Protein AF-A0A948S0K6-F1 (afdb_monomer)

Nearest PDB structures (foldseek):
  2vdd-assembly1_A  TM=7.482E-01  e=6.948E-04  Escherichia coli K-12
  5bun-assembly1_B  TM=6.482E-01  e=1.095E-03  Salmonella enterica subsp. enterica serovar Typhi
  7ng9-assembly1_A  TM=6.464E-01  e=9.329E-03  Klebsiella quasipneumoniae
  2wmz-assembly1_B  TM=6.453E-01  e=9.955E-03  Escherichia coli K-12
  5azs-assembly1_A  TM=4.639E-01  e=2.386E-03  Pseudomonas aeruginosa PAO1

Structure (mmCIF, N/CA/C/O backbone):
data_AF-A0A948S0K6-F1
#
_entry.id   AF-A0A948S0K6-F1
#
loop_
_atom_site.group_PDB
_atom_site.id
_atom_site.type_symbol
_atom_site.label_atom_id
_atom_site.label_alt_id
_atom_site.label_comp_id
_atom_site.label_asym_id
_atom_site.label_entity_id
_atom_site.label_seq_id
_atom_site.pdbx_PDB_ins_code
_atom_site.Cartn_x
_atom_site.Cartn_y
_atom_site.Cartn_z
_atom_site.occupancy
_atom_site.B_iso_or_equiv
_atom_site.auth_seq_id
_atom_site.auth_comp_id
_atom_site.auth_asym_id
_atom_site.auth_atom_id
_atom_site.pdbx_PDB_model_num
ATOM 1 N N . MET A 1 1 ? -61.803 -24.686 -55.012 1.00 40.28 1 MET A N 1
ATOM 2 C CA . MET A 1 1 ? -60.959 -25.637 -54.252 1.00 40.28 1 MET A CA 1
ATOM 3 C C . MET A 1 1 ? -60.446 -24.930 -52.999 1.00 40.28 1 MET A C 1
ATOM 5 O O . MET A 1 1 ? -59.909 -23.838 -53.104 1.00 40.28 1 MET A O 1
ATOM 9 N N . ASN A 1 2 ? -60.749 -25.493 -51.832 1.00 40.22 2 ASN A N 1
ATOM 10 C CA . ASN A 1 2 ? -60.911 -24.829 -50.535 1.00 40.22 2 ASN A CA 1
ATOM 11 C C . ASN A 1 2 ? -59.583 -24.761 -49.740 1.00 40.22 2 ASN A C 1
ATOM 13 O O . ASN A 1 2 ? -58.935 -25.794 -49.569 1.00 40.22 2 ASN A O 1
ATOM 17 N N . ARG A 1 3 ? -59.164 -23.579 -49.250 1.00 42.53 3 ARG A N 1
ATOM 18 C CA . ARG A 1 3 ? -57.993 -23.427 -48.358 1.00 42.53 3 ARG A CA 1
ATOM 19 C C . ARG A 1 3 ? -58.426 -23.427 -46.888 1.00 42.53 3 ARG A C 1
ATOM 21 O O . ARG A 1 3 ? -59.325 -22.702 -46.479 1.00 42.53 3 ARG A O 1
ATOM 28 N N . LYS A 1 4 ? -57.721 -24.268 -46.134 1.00 49.41 4 LYS A N 1
ATOM 29 C CA . LYS A 1 4 ? -57.813 -24.585 -44.705 1.00 49.41 4 LYS A CA 1
ATOM 30 C C . LYS A 1 4 ? -57.978 -23.354 -43.797 1.00 49.41 4 LYS A C 1
ATOM 32 O O . LYS A 1 4 ? -57.157 -22.443 -43.842 1.00 49.41 4 LYS A O 1
ATOM 37 N N . LYS A 1 5 ? -58.957 -23.410 -42.888 1.00 52.78 5 LYS A N 1
ATOM 38 C CA . LYS A 1 5 ? -58.961 -22.674 -41.614 1.00 52.78 5 LYS A CA 1
ATOM 39 C C . LYS A 1 5 ? -58.682 -23.685 -40.499 1.00 52.78 5 LYS A C 1
ATOM 41 O O . LYS A 1 5 ? -59.529 -24.524 -40.214 1.00 52.78 5 LYS A O 1
ATOM 46 N N . GLN A 1 6 ? -57.481 -23.648 -39.926 1.00 51.69 6 GLN A N 1
ATOM 47 C CA . GLN A 1 6 ? -57.180 -24.290 -38.646 1.00 51.69 6 GLN A CA 1
ATOM 48 C C . GLN A 1 6 ? -57.345 -23.228 -37.564 1.00 51.69 6 GLN A C 1
ATOM 50 O O . GLN A 1 6 ? -56.618 -22.238 -37.545 1.00 51.69 6 GLN A O 1
ATOM 55 N N . THR A 1 7 ? -58.343 -23.425 -36.711 1.00 53.09 7 THR A N 1
ATOM 56 C CA . THR A 1 7 ? -58.655 -22.561 -35.575 1.00 53.09 7 THR A CA 1
ATOM 57 C C . THR A 1 7 ? -58.113 -23.202 -34.301 1.00 53.09 7 THR A C 1
ATOM 59 O O . THR A 1 7 ? -58.261 -24.402 -34.080 1.00 53.09 7 THR A O 1
ATOM 62 N N . TYR A 1 8 ? -57.477 -22.363 -33.494 1.00 52.44 8 TYR A N 1
ATOM 63 C CA . TYR A 1 8 ? -56.948 -22.572 -32.153 1.00 52.44 8 TYR A CA 1
ATOM 64 C C . TYR A 1 8 ? -57.889 -23.372 -31.233 1.00 52.44 8 TYR A C 1
ATOM 66 O O . TYR A 1 8 ? -59.020 -22.957 -30.995 1.00 52.44 8 TYR A O 1
ATOM 74 N N . GLN A 1 9 ? -57.401 -24.480 -30.667 1.00 47.62 9 GLN A N 1
ATOM 75 C CA . GLN A 1 9 ? -58.001 -25.123 -29.493 1.00 47.62 9 GLN A CA 1
ATOM 76 C C . GLN A 1 9 ? -57.218 -24.674 -28.256 1.00 47.62 9 GLN A C 1
ATOM 78 O O . GLN A 1 9 ? -56.018 -24.922 -28.133 1.00 47.62 9 GLN A O 1
ATOM 83 N N . LEU A 1 10 ? -57.908 -23.942 -27.386 1.00 50.34 10 LEU A N 1
ATOM 84 C CA . LEU A 1 10 ? -57.411 -23.357 -26.148 1.00 50.34 10 LEU A CA 1
ATOM 85 C C . LEU A 1 10 ? -57.411 -24.439 -25.053 1.00 50.34 10 LEU A C 1
ATOM 87 O O . LEU A 1 10 ? -58.442 -25.050 -24.783 1.00 50.34 10 LEU A O 1
ATOM 91 N N . ASN A 1 11 ? -56.252 -24.676 -24.435 1.00 51.22 11 ASN A N 1
ATOM 92 C CA . ASN A 1 11 ? -56.068 -25.604 -23.316 1.00 51.22 11 ASN A CA 1
ATOM 93 C C . ASN A 1 11 ? -57.048 -25.302 -22.166 1.00 51.22 11 ASN A C 1
ATOM 95 O O . ASN A 1 11 ? -56.981 -24.239 -21.548 1.00 51.22 11 ASN A O 1
ATOM 99 N N . ALA A 1 12 ? -57.921 -26.258 -21.842 1.00 51.75 12 ALA A N 1
ATOM 100 C CA . ALA A 1 12 ? -58.786 -26.192 -20.671 1.00 51.75 12 ALA A CA 1
ATOM 101 C C . ALA A 1 12 ? -57.963 -26.442 -19.394 1.00 51.75 12 ALA A C 1
ATOM 103 O O . ALA A 1 12 ? -57.477 -27.547 -19.147 1.00 51.75 12 ALA A O 1
ATOM 104 N N . VAL A 1 13 ? -57.802 -25.399 -18.578 1.00 59.34 13 VAL A N 1
ATOM 105 C CA . VAL A 1 13 ? -57.132 -25.457 -17.273 1.00 59.34 13 VAL A CA 1
ATOM 106 C C . VAL A 1 13 ? -58.019 -26.225 -16.289 1.00 59.34 13 VAL A C 1
ATOM 108 O O . VAL A 1 13 ? -59.111 -25.786 -15.930 1.00 59.34 13 VAL A O 1
ATOM 111 N N . ARG A 1 14 ? -57.549 -27.399 -15.857 1.00 61.91 14 ARG A N 1
ATOM 112 C CA . ARG A 1 14 ? -58.215 -28.268 -14.878 1.00 61.91 14 ARG A CA 1
ATOM 113 C C . ARG A 1 14 ? -58.233 -27.577 -13.508 1.00 61.91 14 ARG A C 1
ATOM 115 O O . ARG A 1 14 ? -57.184 -27.407 -12.895 1.00 61.91 14 ARG A O 1
ATOM 122 N N . GLN A 1 15 ? -59.412 -27.173 -13.033 1.00 65.12 15 GLN A N 1
ATOM 123 C CA . GLN A 1 15 ? -59.561 -26.558 -11.709 1.00 65.12 15 GLN A CA 1
ATOM 124 C C . GLN A 1 15 ? -59.316 -27.595 -10.590 1.00 65.12 15 GLN A C 1
ATOM 126 O O . GLN A 1 15 ? -59.826 -28.717 -10.680 1.00 65.12 15 GLN A O 1
ATOM 131 N N . PRO A 1 16 ? -58.533 -27.260 -9.546 1.00 61.12 16 PRO A N 1
ATOM 132 C CA . PRO A 1 16 ? -58.199 -28.188 -8.467 1.00 61.12 16 PRO A CA 1
ATOM 133 C C . PRO A 1 16 ? -59.402 -28.473 -7.549 1.00 61.12 16 PRO A C 1
ATOM 135 O O . PRO A 1 16 ? -60.218 -27.597 -7.267 1.00 61.12 16 PRO A O 1
ATOM 138 N N . SER A 1 17 ? -59.509 -29.715 -7.062 1.00 72.38 17 SER A N 1
ATOM 139 C CA . SER A 1 17 ? -60.574 -30.154 -6.147 1.00 72.38 17 SER A CA 1
ATOM 140 C C . SER A 1 17 ? -60.448 -29.498 -4.760 1.00 72.38 17 SER A C 1
ATOM 142 O O . SER A 1 17 ? -59.345 -29.197 -4.306 1.00 72.38 17 SER A O 1
ATOM 144 N N . LYS A 1 18 ? -61.567 -29.305 -4.041 1.00 70.75 18 LYS A N 1
ATOM 145 C CA . LYS A 1 18 ? -61.592 -28.642 -2.713 1.00 70.75 18 LYS A CA 1
ATOM 146 C C . LYS A 1 18 ? -60.630 -29.272 -1.687 1.00 70.75 18 LYS A C 1
ATOM 148 O O . LYS A 1 18 ? -60.077 -28.561 -0.855 1.00 70.75 18 LYS A O 1
ATOM 153 N N . GLN A 1 19 ? -60.388 -30.580 -1.793 1.00 74.50 19 GLN A N 1
ATOM 154 C CA . GLN A 1 19 ? -59.444 -31.333 -0.955 1.00 74.50 19 GLN A CA 1
ATOM 155 C C . GLN A 1 19 ? -57.983 -30.892 -1.178 1.00 74.50 19 GLN A C 1
ATOM 157 O O . GLN A 1 19 ? -57.213 -30.782 -0.227 1.00 74.50 19 GLN A O 1
ATOM 162 N N . ALA A 1 20 ? -57.610 -30.567 -2.422 1.00 75.69 20 ALA A N 1
ATOM 163 C CA . ALA A 1 20 ? -56.268 -30.091 -2.761 1.00 75.69 20 ALA A CA 1
ATOM 164 C C . ALA A 1 20 ? -55.998 -28.677 -2.220 1.00 75.69 20 ALA A C 1
ATOM 166 O O . ALA A 1 20 ? -54.878 -28.369 -1.825 1.00 75.69 20 ALA A O 1
ATOM 167 N N . ILE A 1 21 ? -57.032 -27.833 -2.145 1.00 78.06 21 ILE A N 1
ATOM 168 C CA . ILE A 1 21 ? -56.928 -26.470 -1.607 1.00 78.06 21 ILE A CA 1
ATOM 169 C C . ILE A 1 21 ? -56.693 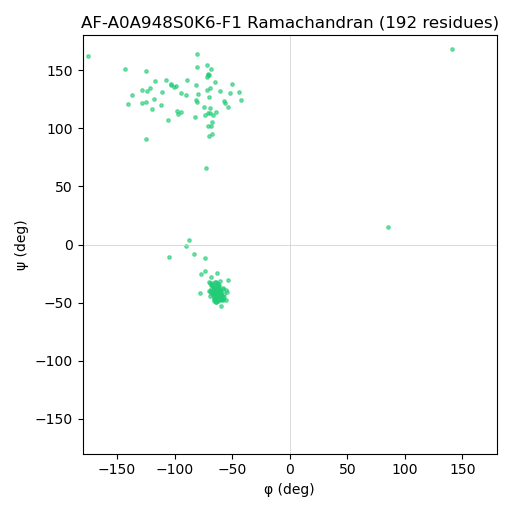-26.509 -0.089 1.00 78.06 21 ILE A C 1
ATOM 171 O O . ILE A 1 21 ? -55.802 -25.826 0.410 1.00 78.06 21 ILE A O 1
ATOM 175 N N . ILE A 1 22 ? -57.431 -27.352 0.643 1.00 80.75 22 ILE A N 1
ATOM 176 C CA . ILE A 1 22 ? -57.260 -27.527 2.098 1.00 80.75 22 ILE A CA 1
ATOM 177 C C . ILE A 1 22 ? -55.870 -28.096 2.419 1.00 80.75 22 ILE A C 1
ATOM 179 O O . ILE A 1 22 ? -55.191 -27.586 3.309 1.00 80.75 22 ILE A O 1
ATOM 183 N N . GLY A 1 23 ? -55.413 -29.097 1.657 1.00 81.88 23 GLY A N 1
ATOM 184 C CA . GLY A 1 23 ? -54.063 -29.648 1.799 1.00 81.88 23 GLY A CA 1
ATOM 185 C C . GLY A 1 23 ? -52.965 -28.615 1.534 1.00 81.88 23 GLY A C 1
ATOM 186 O O . GLY A 1 23 ? -51.965 -28.588 2.248 1.00 81.88 23 GLY A O 1
ATOM 187 N N . MET A 1 24 ? -53.174 -27.712 0.570 1.00 81.25 24 MET A N 1
ATOM 188 C CA . MET A 1 24 ? -52.239 -26.623 0.281 1.00 81.25 24 MET A CA 1
ATOM 189 C C . MET A 1 24 ? -52.151 -25.627 1.441 1.00 81.25 24 MET A C 1
ATOM 191 O O . MET A 1 24 ? -51.047 -25.259 1.826 1.00 81.25 24 MET A O 1
ATOM 195 N N . TYR A 1 25 ? -53.278 -25.248 2.055 1.00 86.19 25 TYR A N 1
ATOM 196 C CA . TYR A 1 25 ? -53.266 -24.392 3.248 1.00 86.19 25 TYR A CA 1
ATOM 197 C C . TYR A 1 25 ? -52.613 -25.073 4.453 1.00 86.19 25 TYR A C 1
ATOM 199 O O . TYR A 1 25 ? -51.862 -24.426 5.179 1.00 86.19 25 TYR A O 1
ATOM 207 N N . PHE A 1 26 ? -52.848 -26.372 4.647 1.00 87.62 26 PHE A N 1
ATOM 208 C CA . PHE A 1 26 ? -52.225 -27.133 5.729 1.00 87.62 26 PHE A CA 1
ATOM 209 C C . PHE A 1 26 ? -50.703 -27.249 5.549 1.00 87.62 26 PHE A C 1
ATOM 211 O O . PHE A 1 26 ? -49.951 -27.050 6.501 1.00 87.62 26 PHE A O 1
ATOM 218 N N . ALA A 1 27 ? -50.239 -27.485 4.318 1.00 84.25 27 ALA A N 1
ATOM 219 C CA . ALA A 1 27 ? -48.817 -27.493 3.984 1.00 84.25 27 ALA A CA 1
ATOM 220 C C . ALA A 1 27 ? -48.170 -26.109 4.167 1.00 84.25 27 ALA A C 1
ATOM 222 O O . ALA A 1 27 ? -47.066 -26.010 4.700 1.00 84.25 27 ALA A O 1
ATOM 223 N N . LEU A 1 28 ? -48.870 -25.037 3.785 1.00 86.56 28 LEU A N 1
ATOM 224 C CA . LEU A 1 28 ? -48.395 -23.661 3.947 1.00 86.56 28 LEU A CA 1
ATOM 225 C C . LEU A 1 28 ? -48.302 -23.283 5.436 1.00 86.56 28 LEU A C 1
ATOM 227 O O . LEU A 1 28 ? -47.315 -22.689 5.861 1.00 86.56 28 LEU A O 1
ATOM 231 N N . LEU A 1 29 ? -49.267 -23.716 6.252 1.00 87.00 29 LEU A N 1
ATOM 232 C CA . LEU A 1 29 ? -49.254 -23.525 7.703 1.00 87.00 29 LEU A CA 1
ATOM 233 C C . LEU A 1 29 ? -48.124 -24.316 8.380 1.00 87.00 29 LEU A C 1
ATOM 235 O O . LEU A 1 29 ? -47.429 -23.767 9.234 1.00 87.00 29 LEU A O 1
ATOM 239 N N . LEU A 1 30 ? -47.878 -25.561 7.960 1.00 86.06 30 LEU A N 1
ATOM 240 C CA . LEU A 1 30 ? -46.739 -26.360 8.430 1.00 86.06 30 LEU A CA 1
ATOM 241 C C . LEU A 1 30 ? -45.391 -25.734 8.058 1.00 86.06 30 LEU A C 1
ATOM 243 O O . LEU A 1 30 ? -44.464 -25.761 8.864 1.00 86.06 30 LEU A O 1
ATOM 247 N N . MET A 1 31 ? -45.282 -25.138 6.871 1.00 84.31 31 MET A N 1
ATOM 248 C CA . MET A 1 31 ? -44.059 -24.475 6.420 1.00 84.31 31 MET A CA 1
ATOM 249 C C . MET A 1 31 ? -43.775 -23.195 7.219 1.00 84.31 31 MET A C 1
ATOM 251 O O . MET A 1 31 ? -42.634 -22.958 7.612 1.00 84.31 31 MET A O 1
ATOM 255 N N . VAL A 1 32 ? -44.811 -22.407 7.529 1.00 85.50 32 VAL A N 1
ATOM 256 C CA . VAL A 1 32 ? -44.694 -21.220 8.396 1.00 85.50 32 VAL A CA 1
ATOM 257 C C . VAL A 1 32 ? -44.331 -21.619 9.830 1.00 85.50 32 VAL A C 1
ATOM 259 O O . VAL A 1 32 ? -43.468 -20.992 10.444 1.00 85.50 32 VAL A O 1
ATOM 262 N N . LEU A 1 33 ? -44.925 -22.697 10.350 1.00 84.81 33 LEU A N 1
ATOM 263 C CA . LEU A 1 33 ? -44.612 -23.218 11.681 1.00 84.81 33 LEU A CA 1
ATOM 264 C C . LEU A 1 33 ? -43.167 -23.741 11.764 1.00 84.81 33 LEU A C 1
ATOM 266 O O . LEU A 1 33 ? -42.458 -23.442 12.722 1.00 84.81 33 LEU A O 1
ATOM 270 N N . ALA A 1 34 ? -42.705 -24.465 10.740 1.00 81.81 34 ALA A N 1
ATOM 271 C CA . ALA A 1 34 ? -41.330 -24.956 10.655 1.00 81.81 34 ALA A CA 1
ATOM 272 C C . ALA A 1 34 ? -40.310 -23.810 10.559 1.00 81.81 34 ALA A C 1
ATOM 274 O O . ALA A 1 34 ? -39.243 -23.886 11.165 1.00 81.81 34 ALA A O 1
ATOM 275 N N . PHE A 1 35 ? -40.654 -22.722 9.862 1.00 79.50 35 PHE A N 1
ATOM 276 C CA . PHE A 1 35 ? -39.820 -21.522 9.798 1.00 79.50 35 PHE A CA 1
ATOM 277 C C . PHE A 1 35 ? -39.739 -20.794 11.153 1.00 79.50 35 PHE A C 1
ATOM 279 O O . PHE A 1 35 ? -38.680 -20.296 11.520 1.00 79.50 35 PHE A O 1
ATOM 286 N N . SER A 1 36 ? -40.824 -20.792 11.936 1.00 76.44 36 SER A N 1
ATOM 287 C CA . SER A 1 36 ? -40.863 -20.198 13.283 1.00 76.44 36 SER A CA 1
ATOM 288 C C . SER A 1 36 ? -40.116 -21.009 14.349 1.00 76.44 36 SER A C 1
ATOM 290 O O . SER A 1 36 ? -39.754 -20.452 15.383 1.00 76.44 36 SER A O 1
ATOM 292 N N . LEU A 1 37 ? -39.923 -22.313 14.138 1.00 78.12 37 LEU A N 1
ATOM 293 C CA . LEU A 1 37 ? -39.210 -23.206 15.061 1.00 78.12 37 LEU A CA 1
ATOM 294 C C . LEU A 1 37 ? -37.706 -23.285 14.770 1.00 78.12 37 LEU A C 1
ATOM 296 O O . LEU A 1 37 ? -36.977 -23.989 15.468 1.00 78.12 37 LEU A O 1
ATOM 300 N N . MET A 1 38 ? -37.232 -22.581 13.741 1.00 80.44 38 MET A N 1
ATOM 301 C CA . MET A 1 38 ? -35.827 -22.572 13.372 1.00 80.44 38 MET A CA 1
ATOM 302 C C . MET A 1 38 ? -35.027 -21.831 14.458 1.00 80.44 38 MET A C 1
ATOM 304 O O . MET A 1 38 ? -35.267 -20.644 14.688 1.00 80.44 38 MET A O 1
ATOM 308 N N . PRO A 1 39 ? -34.088 -22.494 15.160 1.00 74.94 39 PRO A N 1
ATOM 309 C CA . PRO A 1 39 ? -33.330 -21.851 16.221 1.00 74.94 39 PRO A CA 1
ATOM 310 C C . PRO A 1 39 ? -32.477 -20.733 15.623 1.00 74.94 39 PRO A C 1
ATOM 312 O O . P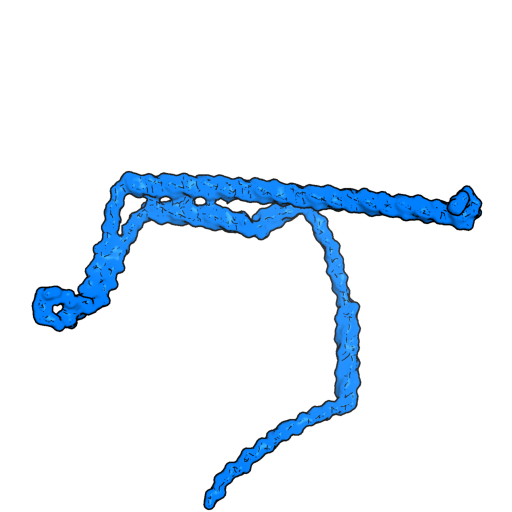RO A 1 39 ? -31.539 -20.973 14.859 1.00 74.94 39 PRO A O 1
ATOM 315 N N . HIS A 1 40 ? -32.792 -19.491 15.980 1.00 71.94 40 HIS A N 1
ATOM 316 C CA . HIS A 1 40 ? -31.913 -18.366 15.715 1.00 71.94 40 HIS A CA 1
ATOM 317 C C . HIS A 1 40 ? -30.680 -18.522 16.603 1.00 71.94 40 HIS A C 1
ATOM 319 O O . HIS A 1 40 ? -30.723 -18.257 17.804 1.00 71.94 40 HIS A O 1
ATOM 325 N N . ILE A 1 41 ? -29.572 -18.987 16.022 1.00 69.69 41 ILE A N 1
ATOM 326 C CA . ILE A 1 41 ? -28.283 -18.991 16.712 1.00 69.69 41 ILE A CA 1
ATOM 327 C C . ILE A 1 41 ? -27.872 -17.528 16.888 1.00 69.69 41 ILE A C 1
ATOM 329 O O . ILE A 1 41 ? -27.296 -16.911 15.990 1.00 69.69 41 ILE A O 1
ATOM 333 N N . VAL A 1 42 ? -28.181 -16.966 18.055 1.00 63.47 42 VAL A N 1
ATOM 334 C CA . VAL A 1 42 ? -27.633 -15.687 18.500 1.00 63.47 42 VAL A CA 1
ATOM 335 C C . VAL A 1 42 ? -26.160 -15.935 18.798 1.00 63.47 42 VAL A C 1
ATOM 337 O O . VAL A 1 42 ? -25.785 -16.409 19.868 1.00 63.47 42 VAL A O 1
ATOM 340 N N . ARG A 1 43 ? -25.306 -15.683 17.807 1.00 56.50 43 ARG A N 1
ATOM 341 C CA . ARG A 1 43 ? -23.862 -15.682 18.020 1.00 56.50 43 ARG A CA 1
ATOM 342 C C . ARG A 1 43 ? -23.527 -14.476 18.886 1.00 56.50 43 ARG A C 1
ATOM 344 O O . ARG A 1 43 ? -23.687 -13.342 18.442 1.00 56.50 43 ARG A O 1
ATOM 351 N N . ALA A 1 44 ? -23.075 -14.728 20.114 1.00 58.28 44 ALA A N 1
ATOM 352 C CA . ALA A 1 44 ? -22.434 -13.703 20.924 1.00 58.28 44 ALA A CA 1
ATOM 353 C C . ALA A 1 44 ? -21.320 -13.060 20.088 1.00 58.28 44 ALA A C 1
ATOM 355 O O . ALA A 1 44 ? -20.531 -13.774 19.460 1.00 58.28 44 ALA A O 1
ATOM 356 N N . ALA A 1 45 ? -21.298 -11.727 20.028 1.00 61.66 45 ALA A N 1
ATOM 357 C CA . ALA A 1 45 ? -20.262 -11.015 19.297 1.00 61.66 45 ALA A CA 1
ATOM 358 C C . ALA A 1 45 ? -18.898 -11.442 19.869 1.00 61.66 45 ALA A C 1
ATOM 360 O O . ALA A 1 45 ? -18.708 -11.338 21.084 1.00 61.66 45 ALA A O 1
ATOM 361 N N . PRO A 1 46 ? -17.974 -11.966 19.045 1.00 64.31 46 PRO A N 1
ATOM 362 C CA . PRO A 1 46 ? -16.654 -12.332 19.529 1.00 64.31 46 PRO A CA 1
ATOM 363 C C . PRO A 1 46 ? -16.004 -11.103 20.170 1.00 64.31 46 PRO A C 1
ATOM 365 O O . PRO A 1 46 ? -15.877 -10.052 19.541 1.00 64.31 46 PRO A O 1
ATOM 368 N N . GLN A 1 47 ? -15.632 -11.221 21.445 1.00 73.94 47 GLN A N 1
ATOM 369 C CA . GLN A 1 47 ? -14.809 -10.216 22.103 1.00 73.94 47 GLN A CA 1
ATOM 370 C C . GLN A 1 47 ? -13.407 -10.322 21.514 1.00 73.94 47 GLN A C 1
ATOM 372 O O . GLN A 1 47 ? -12.654 -11.239 21.837 1.00 73.94 47 GLN A O 1
ATOM 377 N N . TYR A 1 48 ? -13.081 -9.407 20.607 1.00 83.38 48 TYR A N 1
ATOM 378 C CA . TYR A 1 48 ? -11.752 -9.343 20.027 1.00 83.38 48 TYR A CA 1
ATOM 379 C C . TYR A 1 48 ? -10.796 -8.641 20.986 1.00 83.38 48 TYR A C 1
ATOM 381 O O . TYR A 1 48 ? -11.066 -7.532 21.449 1.00 83.38 48 TYR A O 1
ATOM 389 N N . ASN A 1 49 ? -9.653 -9.267 21.255 1.00 90.06 49 ASN A N 1
ATOM 390 C CA . ASN A 1 49 ? -8.535 -8.580 21.892 1.00 90.06 49 ASN A CA 1
ATOM 391 C C . ASN A 1 49 ? -7.743 -7.764 20.852 1.00 90.06 49 ASN A C 1
ATOM 393 O O . ASN A 1 49 ? -7.872 -7.978 19.645 1.00 90.06 49 ASN A O 1
ATOM 397 N N . LEU A 1 50 ? -6.905 -6.830 21.313 1.00 91.56 50 LEU A N 1
ATOM 398 C CA . LEU A 1 50 ? -6.133 -5.960 20.421 1.00 91.56 50 LEU A CA 1
ATOM 399 C C . LEU A 1 50 ? -5.294 -6.755 19.406 1.00 91.56 50 LEU A C 1
ATOM 401 O O . LEU A 1 50 ? -5.236 -6.374 18.240 1.00 91.56 50 LEU A O 1
ATOM 405 N N . GLN A 1 51 ? -4.672 -7.857 19.832 1.00 92.62 51 GLN A N 1
ATOM 406 C CA . GLN A 1 51 ? -3.825 -8.670 18.962 1.00 92.62 51 GLN A CA 1
ATOM 407 C C . GLN A 1 51 ? -4.634 -9.321 17.834 1.00 92.62 51 GLN A C 1
ATOM 409 O O . GLN A 1 51 ? -4.242 -9.238 16.679 1.00 92.62 51 GLN A O 1
ATOM 414 N N . GLN A 1 52 ? -5.812 -9.867 18.135 1.00 93.31 52 GLN A N 1
ATOM 415 C CA . GLN A 1 52 ? -6.697 -10.468 17.135 1.00 93.31 52 GLN A CA 1
ATOM 416 C C . GLN A 1 52 ? -7.174 -9.448 16.097 1.00 93.31 52 GLN A C 1
ATOM 418 O O . GLN A 1 52 ? -7.248 -9.769 14.913 1.00 93.31 52 GLN A O 1
ATOM 423 N N . VAL A 1 53 ? -7.484 -8.214 16.517 1.00 94.06 53 VAL A N 1
ATOM 424 C CA . VAL A 1 53 ? -7.859 -7.145 15.575 1.00 94.06 53 VAL A CA 1
ATOM 425 C C . VAL A 1 53 ? -6.662 -6.733 14.719 1.00 94.06 53 VAL A C 1
ATOM 427 O O . VAL A 1 53 ? -6.825 -6.486 13.526 1.00 94.06 53 VAL A O 1
ATOM 430 N N . MET A 1 54 ? -5.462 -6.682 15.302 1.00 95.06 54 MET A N 1
ATOM 431 C CA . MET A 1 54 ? -4.228 -6.406 14.567 1.00 95.06 54 MET A CA 1
ATOM 432 C C . MET A 1 54 ? -3.942 -7.476 13.511 1.00 95.06 54 MET A C 1
ATOM 434 O O . MET A 1 54 ? -3.697 -7.129 12.357 1.00 95.06 54 MET A O 1
ATOM 438 N N . ASP A 1 55 ? -4.022 -8.754 13.879 1.00 94.25 55 ASP A N 1
ATOM 439 C CA . ASP A 1 55 ? -3.778 -9.876 12.970 1.00 94.25 55 ASP A CA 1
ATOM 440 C C . ASP A 1 55 ? -4.801 -9.874 11.826 1.00 94.25 55 ASP A C 1
ATOM 442 O O . ASP A 1 55 ? -4.432 -9.937 10.652 1.00 94.25 55 ASP A O 1
ATOM 446 N N . LEU A 1 56 ? -6.083 -9.676 12.153 1.00 94.19 56 LEU A N 1
ATOM 447 C CA . LEU A 1 56 ? -7.148 -9.553 11.160 1.00 94.19 56 LEU A CA 1
ATOM 448 C C . LEU A 1 56 ? -6.919 -8.360 10.222 1.00 94.19 56 LEU A C 1
ATOM 450 O O . LEU A 1 56 ? -7.152 -8.465 9.017 1.00 94.19 56 LEU A O 1
ATOM 454 N N . ALA A 1 57 ? -6.457 -7.226 10.753 1.00 94.56 57 ALA A N 1
ATOM 455 C CA . ALA A 1 57 ? -6.150 -6.052 9.950 1.00 94.56 57 ALA A CA 1
ATOM 456 C C . ALA A 1 57 ? -4.957 -6.296 9.016 1.00 94.56 57 ALA A C 1
ATOM 458 O O . ALA A 1 57 ? -5.018 -5.893 7.858 1.00 94.56 57 ALA A O 1
ATOM 459 N N . PHE A 1 58 ? -3.898 -6.975 9.463 1.00 94.44 58 PHE A N 1
ATOM 460 C CA . PHE A 1 58 ? -2.778 -7.324 8.585 1.00 94.44 58 PHE A CA 1
ATOM 461 C C . PHE A 1 58 ? -3.161 -8.346 7.510 1.00 94.44 58 PHE A C 1
ATOM 463 O O . PHE A 1 58 ? -2.642 -8.275 6.399 1.00 94.44 58 PHE A O 1
ATOM 470 N N . GLU A 1 59 ? -4.081 -9.263 7.806 1.00 93.81 59 GLU A N 1
ATOM 471 C CA . GLU A 1 59 ? -4.516 -10.282 6.849 1.00 93.81 59 GLU A CA 1
ATOM 472 C C . GLU A 1 59 ? -5.499 -9.732 5.804 1.00 93.81 59 GLU A C 1
ATOM 474 O O . GLU A 1 59 ? -5.427 -10.081 4.627 1.00 93.81 59 GLU A O 1
ATOM 479 N N . LYS A 1 60 ? -6.452 -8.892 6.226 1.00 93.88 60 LYS A N 1
ATOM 480 C CA . LYS A 1 60 ? -7.594 -8.497 5.386 1.00 93.88 60 LYS A CA 1
ATOM 481 C C . LYS A 1 60 ? -7.503 -7.091 4.811 1.00 93.88 60 LYS A C 1
ATOM 483 O O . LYS A 1 60 ? -8.331 -6.752 3.966 1.00 93.88 60 LYS A O 1
ATOM 488 N N . ASN A 1 61 ? -6.566 -6.249 5.250 1.00 94.56 61 ASN A N 1
ATOM 489 C CA . ASN A 1 61 ? -6.536 -4.867 4.779 1.00 94.56 61 ASN A CA 1
ATOM 490 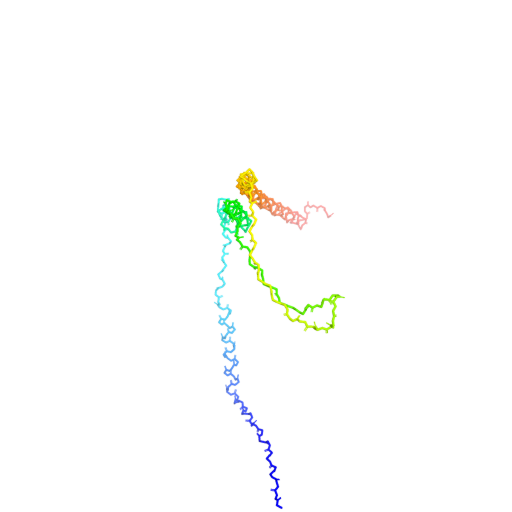C C . ASN A 1 61 ? -6.010 -4.765 3.329 1.00 94.56 61 ASN A C 1
ATOM 492 O O . ASN A 1 61 ? -4.835 -5.060 3.088 1.00 94.56 61 ASN A O 1
ATOM 496 N N . PRO A 1 62 ? -6.818 -4.263 2.372 1.00 95.00 62 PRO A N 1
ATOM 497 C CA . PRO A 1 62 ? -6.410 -4.129 0.973 1.00 95.00 62 PRO A CA 1
ATOM 498 C C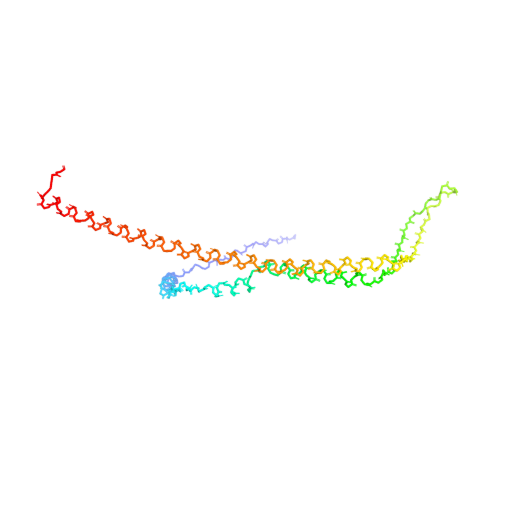 . PRO A 1 62 ? -5.241 -3.159 0.759 1.00 95.00 62 PRO A C 1
ATOM 500 O O . PRO A 1 62 ? -4.501 -3.313 -0.209 1.00 95.00 62 PRO A O 1
ATOM 503 N N . VAL A 1 63 ? -5.029 -2.190 1.660 1.00 93.69 63 VAL A N 1
ATOM 504 C CA . VAL A 1 63 ? -3.922 -1.223 1.566 1.00 93.69 63 VAL A CA 1
ATOM 505 C C . VAL A 1 63 ? -2.571 -1.936 1.525 1.00 93.69 63 VAL A C 1
ATOM 507 O O . VAL A 1 63 ? -1.702 -1.537 0.757 1.00 93.69 63 VAL A O 1
ATOM 510 N N . LEU A 1 64 ? -2.406 -3.026 2.284 1.00 94.56 64 LEU A N 1
ATOM 511 C CA . LEU A 1 64 ? -1.161 -3.799 2.284 1.00 94.56 64 LEU A CA 1
ATOM 512 C C . LEU A 1 64 ? -0.930 -4.532 0.960 1.00 94.56 64 LEU A C 1
ATOM 514 O O . LEU A 1 64 ? 0.206 -4.633 0.506 1.00 94.56 64 LEU A O 1
ATOM 518 N N . GLY A 1 65 ? -2.003 -5.007 0.323 1.00 94.19 65 GLY A N 1
ATOM 519 C CA . GLY A 1 65 ? -1.929 -5.595 -1.014 1.00 94.19 65 GLY A CA 1
ATOM 520 C C . GLY A 1 65 ? -1.530 -4.566 -2.072 1.00 94.19 65 GLY A C 1
ATOM 521 O O . GLY A 1 65 ? -0.714 -4.869 -2.936 1.00 94.19 65 GLY A O 1
ATOM 522 N N . ILE A 1 66 ? -2.046 -3.336 -1.969 1.00 96.44 66 ILE A N 1
ATOM 523 C CA . ILE A 1 66 ? -1.720 -2.242 -2.895 1.00 96.44 66 ILE A CA 1
ATOM 524 C C . ILE A 1 66 ? -0.240 -1.863 -2.799 1.00 96.44 66 ILE A C 1
ATOM 526 O O . ILE A 1 66 ? 0.432 -1.799 -3.825 1.00 96.44 66 ILE A O 1
ATOM 530 N N . VAL A 1 67 ? 0.285 -1.637 -1.591 1.00 96.31 67 VAL A N 1
ATOM 531 C CA . VAL A 1 67 ? 1.698 -1.241 -1.428 1.00 96.31 67 VAL A CA 1
ATOM 532 C C . VAL A 1 67 ? 2.654 -2.363 -1.824 1.00 96.31 67 VAL A C 1
ATOM 534 O O . VAL A 1 67 ? 3.670 -2.102 -2.459 1.00 96.31 67 VAL A O 1
ATOM 537 N N . LYS A 1 68 ? 2.284 -3.624 -1.572 1.00 95.31 68 LYS A N 1
ATOM 538 C CA . LYS A 1 68 ? 3.055 -4.773 -2.051 1.00 95.31 68 LYS A CA 1
ATOM 539 C C . LYS A 1 68 ? 3.068 -4.856 -3.581 1.00 95.31 68 LYS A C 1
ATOM 541 O O . LYS A 1 68 ? 4.120 -5.068 -4.169 1.00 95.31 68 LYS A O 1
ATOM 546 N N . ALA A 1 69 ? 1.930 -4.632 -4.236 1.00 97.06 69 ALA A N 1
ATOM 547 C CA . ALA A 1 69 ? 1.871 -4.591 -5.696 1.00 97.06 69 ALA A CA 1
ATOM 548 C C . ALA A 1 69 ? 2.708 -3.436 -6.282 1.00 97.06 69 ALA A C 1
ATOM 550 O O . ALA A 1 69 ? 3.289 -3.578 -7.355 1.00 97.06 69 ALA A O 1
ATOM 551 N N . GLN A 1 70 ? 2.803 -2.301 -5.581 1.00 96.69 70 GLN A N 1
ATOM 552 C CA . GLN A 1 70 ? 3.684 -1.193 -5.971 1.00 96.69 70 GLN A CA 1
ATOM 553 C C . GLN A 1 70 ? 5.168 -1.560 -5.846 1.00 96.69 70 GLN A C 1
ATOM 555 O O . GLN A 1 70 ? 5.951 -1.225 -6.733 1.00 96.69 70 GLN A O 1
ATOM 560 N N . GLU A 1 71 ? 5.550 -2.274 -4.788 1.00 96.69 71 GLU A N 1
ATOM 561 C CA . GLU A 1 71 ? 6.901 -2.816 -4.609 1.00 96.69 71 GLU A CA 1
ATOM 562 C C . GLU A 1 71 ? 7.260 -3.811 -5.726 1.00 96.69 71 GLU A C 1
ATOM 564 O O . GLU A 1 71 ? 8.297 -3.672 -6.375 1.00 96.69 71 GLU A O 1
ATOM 569 N N . GLU A 1 72 ? 6.359 -4.747 -6.040 1.00 97.06 72 GLU A N 1
ATOM 570 C CA . GLU A 1 72 ? 6.513 -5.693 -7.155 1.00 97.06 72 GLU A CA 1
ATOM 571 C C . GLU A 1 72 ? 6.628 -4.968 -8.513 1.00 97.06 72 GLU A C 1
ATOM 573 O O . GLU A 1 72 ? 7.470 -5.316 -9.346 1.00 97.06 72 GLU A O 1
ATOM 578 N N . ALA A 1 73 ? 5.846 -3.905 -8.734 1.00 97.75 73 ALA A N 1
ATOM 579 C CA . ALA A 1 73 ? 5.935 -3.083 -9.942 1.00 97.75 73 ALA A CA 1
ATOM 580 C C . ALA A 1 73 ? 7.270 -2.320 -10.044 1.00 97.75 73 ALA A C 1
ATOM 582 O O . ALA A 1 73 ? 7.843 -2.209 -11.135 1.00 97.75 73 ALA A O 1
ATOM 583 N N . ALA A 1 74 ? 7.804 -1.822 -8.924 1.00 96.88 74 ALA A N 1
ATOM 584 C CA . ALA A 1 74 ? 9.123 -1.191 -8.884 1.00 96.88 74 ALA A CA 1
ATOM 585 C C . ALA A 1 74 ? 10.235 -2.201 -9.225 1.00 96.88 74 ALA A C 1
ATOM 587 O O . ALA A 1 74 ? 11.125 -1.898 -10.024 1.00 96.88 74 ALA A O 1
ATOM 588 N N . GLN A 1 75 ? 10.138 -3.434 -8.721 1.00 96.62 75 GLN A N 1
ATOM 589 C CA . GLN A 1 75 ? 11.063 -4.517 -9.072 1.00 96.62 75 GLN A CA 1
ATOM 590 C C . GLN A 1 75 ? 10.997 -4.878 -10.565 1.00 96.62 75 GLN A C 1
ATOM 592 O O . GLN A 1 75 ? 12.035 -4.985 -11.222 1.00 96.62 75 GLN A O 1
ATOM 597 N N . ALA A 1 76 ? 9.796 -4.983 -11.140 1.00 96.88 76 ALA A N 1
ATOM 598 C CA . ALA A 1 76 ? 9.625 -5.212 -12.577 1.00 96.88 76 ALA A CA 1
ATOM 599 C C . ALA A 1 76 ? 10.195 -4.056 -13.427 1.00 96.88 76 ALA A C 1
ATOM 601 O O . ALA A 1 76 ? 10.767 -4.272 -14.504 1.00 96.88 76 ALA A O 1
ATOM 602 N N . THR A 1 77 ? 10.102 -2.824 -12.919 1.00 95.44 77 THR A N 1
ATOM 603 C CA . THR A 1 77 ? 10.709 -1.645 -13.549 1.00 95.44 77 THR A CA 1
ATOM 604 C C . THR A 1 77 ? 12.231 -1.758 -13.574 1.00 95.44 77 THR A C 1
ATOM 606 O O . THR A 1 77 ? 12.837 -1.448 -14.597 1.00 95.44 77 THR A O 1
ATOM 609 N N . LEU A 1 78 ? 12.864 -2.279 -12.517 1.00 95.75 78 LEU A N 1
ATOM 610 C CA . LEU A 1 78 ? 14.303 -2.561 -12.515 1.00 95.75 78 LEU A CA 1
ATOM 611 C C . LEU A 1 78 ? 14.688 -3.635 -13.539 1.00 95.75 78 LEU A C 1
ATOM 613 O O . LEU A 1 78 ? 15.687 -3.477 -14.244 1.00 95.75 78 LEU A O 1
ATOM 617 N N . THR A 1 79 ? 13.908 -4.713 -13.658 1.00 94.19 79 THR A N 1
ATOM 618 C CA . THR A 1 79 ? 14.140 -5.736 -14.691 1.00 94.19 79 THR A CA 1
ATOM 619 C C . THR A 1 79 ? 14.118 -5.112 -16.085 1.00 94.19 79 THR A C 1
ATOM 621 O O . THR A 1 79 ? 15.032 -5.338 -16.879 1.00 94.19 79 THR A O 1
ATOM 624 N N . THR A 1 80 ? 13.133 -4.253 -16.348 1.00 92.38 80 THR A N 1
ATOM 625 C CA . THR A 1 80 ? 13.012 -3.527 -17.618 1.00 92.38 80 THR A CA 1
ATOM 626 C C . THR A 1 80 ? 14.171 -2.545 -17.810 1.00 92.38 80 THR A C 1
ATOM 628 O O . THR A 1 80 ? 14.803 -2.535 -18.862 1.00 92.38 80 THR A O 1
ATOM 631 N N . ALA A 1 81 ? 14.544 -1.787 -16.776 1.00 92.19 81 ALA A N 1
ATOM 632 C CA . ALA A 1 81 ? 15.656 -0.838 -16.810 1.00 92.19 81 ALA A CA 1
ATOM 633 C C . ALA A 1 81 ? 17.008 -1.502 -17.122 1.00 92.19 81 ALA A C 1
ATOM 635 O O . ALA A 1 81 ? 17.871 -0.875 -17.745 1.00 92.19 81 ALA A O 1
ATOM 636 N N . ARG A 1 82 ? 17.191 -2.761 -16.697 1.00 90.44 82 ARG A N 1
ATOM 637 C CA . ARG A 1 82 ? 18.385 -3.578 -16.967 1.00 90.44 82 ARG A CA 1
ATOM 638 C C . ARG A 1 82 ? 18.417 -4.148 -18.384 1.00 90.44 82 ARG A C 1
ATOM 640 O O . ARG A 1 82 ? 19.514 -4.424 -18.870 1.00 90.44 82 ARG A O 1
ATOM 647 N N . SER A 1 83 ? 17.261 -4.327 -19.018 1.00 89.69 83 SER A N 1
ATOM 648 C CA . SER A 1 83 ? 17.165 -4.866 -20.374 1.00 89.69 83 SER A CA 1
ATOM 649 C C . SER A 1 83 ? 17.649 -3.872 -21.433 1.00 89.69 83 SER A C 1
ATOM 651 O O . SER A 1 83 ? 17.659 -2.657 -21.222 1.00 89.69 83 SER A O 1
ATOM 653 N N . TYR A 1 84 ? 18.093 -4.413 -22.566 1.00 87.56 84 TYR A N 1
ATOM 654 C CA . TYR A 1 84 ? 18.312 -3.627 -23.774 1.00 87.56 84 TYR A CA 1
ATOM 655 C C . TYR A 1 84 ? 16.983 -3.414 -24.488 1.00 87.56 84 TYR A C 1
ATOM 657 O O . TYR A 1 84 ? 16.093 -4.262 -24.406 1.00 87.56 84 TYR A O 1
ATOM 665 N N . TYR A 1 85 ? 16.874 -2.316 -25.233 1.00 86.50 85 TYR A N 1
ATOM 666 C CA . TYR A 1 85 ? 15.738 -2.124 -26.120 1.00 86.50 85 TYR A CA 1
ATOM 667 C C . TYR A 1 85 ? 15.673 -3.228 -27.171 1.00 86.50 85 TYR A C 1
ATOM 669 O O . TYR A 1 85 ? 16.666 -3.558 -27.832 1.00 86.50 85 TYR A O 1
ATOM 677 N N . ASN A 1 86 ? 14.471 -3.773 -27.321 1.00 90.19 86 ASN A N 1
ATOM 678 C CA . ASN A 1 86 ? 14.156 -4.700 -28.391 1.00 90.19 86 ASN A CA 1
ATOM 679 C C . ASN A 1 86 ? 14.119 -3.939 -29.727 1.00 90.19 86 ASN A C 1
ATOM 681 O O . ASN A 1 86 ? 13.734 -2.768 -29.740 1.00 90.19 86 ASN A O 1
ATOM 685 N N . PRO A 1 87 ? 14.506 -4.573 -30.845 1.00 91.44 87 PRO A N 1
ATOM 686 C CA . PRO A 1 87 ? 14.297 -3.982 -32.158 1.00 91.44 87 PRO A CA 1
ATOM 687 C C . PRO A 1 87 ? 12.796 -3.852 -32.440 1.00 91.44 87 PRO A C 1
ATOM 689 O O . PRO A 1 87 ? 12.013 -4.755 -32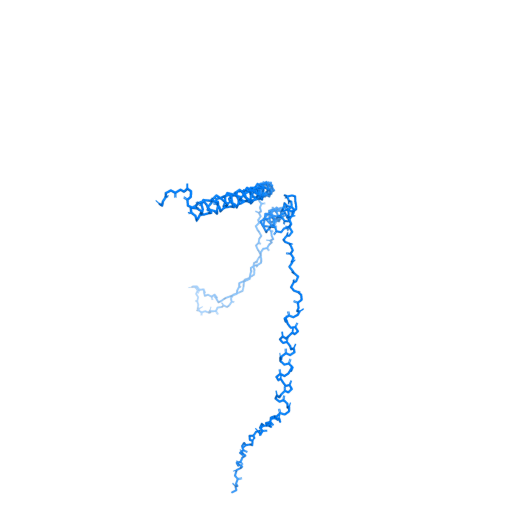.133 1.00 91.44 87 PRO A O 1
ATOM 692 N N . GLU A 1 88 ? 12.403 -2.743 -33.051 1.00 93.62 88 GLU A N 1
ATOM 693 C CA . GLU A 1 88 ? 11.044 -2.498 -33.512 1.00 93.62 88 GLU A CA 1
ATOM 694 C C . GLU A 1 88 ? 10.961 -2.800 -35.007 1.00 93.62 88 GLU A C 1
ATOM 696 O O . GLU A 1 88 ? 11.847 -2.442 -35.783 1.00 93.62 88 GLU A O 1
ATOM 701 N N . VAL A 1 89 ? 9.900 -3.491 -35.414 1.00 94.44 89 VAL A N 1
ATOM 702 C CA . VAL A 1 89 ? 9.628 -3.786 -36.821 1.00 94.44 89 VAL A CA 1
ATOM 703 C C . VAL A 1 89 ? 8.396 -3.001 -37.222 1.00 94.44 89 VAL A C 1
ATOM 705 O O . VAL A 1 89 ? 7.320 -3.192 -36.657 1.00 94.44 89 VAL A O 1
ATOM 708 N N . GLU A 1 90 ? 8.552 -2.135 -38.210 1.00 94.31 90 GLU A N 1
ATOM 709 C CA . GLU A 1 90 ? 7.471 -1.325 -38.747 1.00 94.31 90 GLU A CA 1
ATOM 710 C C . GLU A 1 90 ? 7.139 -1.789 -40.162 1.00 94.31 90 GLU A C 1
ATOM 712 O O . GLU A 1 90 ? 8.022 -1.946 -41.006 1.00 94.31 90 GLU A O 1
ATOM 717 N N . MET A 1 91 ? 5.852 -1.998 -40.431 1.00 94.50 91 MET A N 1
ATOM 718 C CA . MET A 1 91 ? 5.347 -2.309 -41.760 1.00 94.50 91 MET A CA 1
ATOM 719 C C . MET A 1 91 ? 4.267 -1.299 -42.138 1.00 94.50 91 MET A C 1
ATOM 721 O O . MET A 1 91 ? 3.253 -1.165 -41.457 1.00 94.50 91 MET A O 1
ATOM 725 N N . LEU A 1 92 ?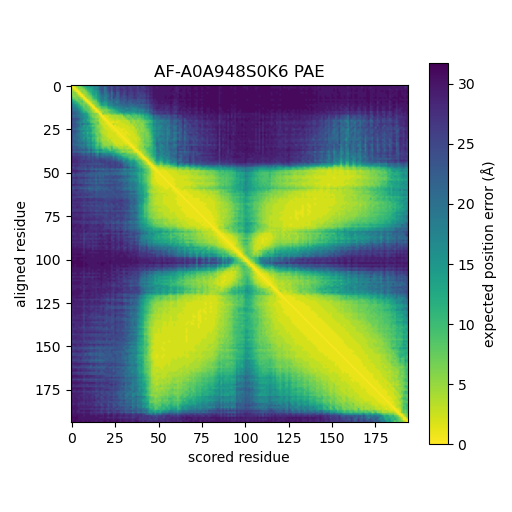 4.477 -0.614 -43.255 1.00 91.88 92 LEU A N 1
ATOM 726 C CA . LEU A 1 92 ? 3.580 0.395 -43.803 1.00 91.88 92 LEU A CA 1
ATOM 727 C C . LEU A 1 92 ? 3.155 -0.028 -45.209 1.00 91.88 92 LEU A C 1
ATOM 729 O O . LEU A 1 92 ? 3.981 -0.426 -46.027 1.00 91.88 92 LEU A O 1
ATOM 733 N N . ALA A 1 93 ? 1.865 0.086 -45.511 1.00 91.81 93 ALA A N 1
ATOM 734 C CA . ALA A 1 93 ? 1.324 -0.162 -46.841 1.00 91.81 93 ALA A CA 1
ATOM 735 C C . ALA A 1 93 ? 0.296 0.919 -47.182 1.00 91.81 93 ALA A C 1
ATOM 737 O O . ALA A 1 93 ? -0.614 1.179 -46.396 1.00 91.81 93 ALA A O 1
ATOM 738 N N . GLY A 1 94 ? 0.422 1.558 -48.344 1.00 88.75 94 GLY A N 1
ATOM 739 C CA . GLY A 1 94 ? -0.502 2.623 -48.722 1.00 88.75 94 GLY A CA 1
ATOM 740 C C . GLY A 1 94 ? -0.288 3.181 -50.128 1.00 88.75 94 GLY A C 1
ATOM 741 O O . GLY A 1 94 ? 0.761 2.964 -50.740 1.00 88.75 94 GLY A O 1
ATOM 742 N N . PRO A 1 95 ? -1.288 3.888 -50.679 1.00 83.06 95 PRO A N 1
ATOM 743 C CA . PRO A 1 95 ? -1.159 4.545 -51.969 1.00 83.06 95 PRO A CA 1
ATOM 744 C C . PRO A 1 95 ? -0.196 5.735 -51.865 1.00 83.06 95 PRO A C 1
ATOM 746 O O . PRO A 1 95 ? -0.373 6.628 -51.040 1.00 83.06 95 PRO A O 1
ATOM 749 N N . SER A 1 96 ? 0.803 5.769 -52.738 1.00 78.06 96 SER A N 1
ATOM 750 C CA . SER A 1 96 ? 1.712 6.896 -52.919 1.00 78.06 96 SER A CA 1
ATOM 751 C C . SER A 1 96 ? 1.339 7.671 -54.179 1.00 78.06 96 SER A C 1
ATOM 753 O O . SER A 1 96 ? 1.021 7.087 -55.220 1.00 78.06 96 SER A O 1
ATOM 755 N N . ARG A 1 97 ? 1.383 9.003 -54.086 1.00 73.19 97 ARG A N 1
ATOM 756 C CA . ARG A 1 97 ? 1.269 9.914 -55.229 1.00 73.19 97 ARG A CA 1
ATOM 757 C C . ARG A 1 97 ? 2.547 10.737 -55.318 1.00 73.19 97 ARG A C 1
ATOM 759 O O . ARG A 1 97 ? 2.838 11.525 -54.421 1.00 73.19 97 ARG A O 1
ATOM 766 N N . TYR A 1 98 ? 3.294 10.576 -56.403 1.00 72.56 98 TYR A N 1
ATOM 767 C CA . TYR A 1 98 ? 4.466 11.403 -56.676 1.00 72.56 98 TYR A CA 1
ATOM 768 C C . TYR A 1 98 ? 4.023 12.739 -57.288 1.00 72.56 98 TYR A C 1
ATOM 770 O O . TYR A 1 98 ? 3.148 12.774 -58.149 1.00 72.56 98 TYR A O 1
ATOM 778 N N . ARG A 1 99 ? 4.617 13.856 -56.841 1.00 72.81 99 ARG A N 1
ATOM 779 C CA . ARG A 1 99 ? 4.313 15.210 -57.357 1.00 72.81 99 ARG A CA 1
ATOM 780 C C . ARG A 1 99 ? 4.892 15.486 -58.751 1.00 72.81 99 ARG A C 1
ATOM 782 O O . ARG A 1 99 ? 4.532 16.485 -59.361 1.00 72.81 99 ARG A O 1
ATOM 789 N N . SER A 1 100 ? 5.780 14.626 -59.242 1.00 68.31 100 SER A N 1
ATOM 790 C CA . SER A 1 100 ? 6.534 14.796 -60.485 1.00 68.31 100 SER A CA 1
ATOM 791 C C . SER A 1 100 ? 6.322 13.590 -61.409 1.00 68.31 100 SER A C 1
ATOM 793 O O . SER A 1 100 ? 7.049 12.605 -61.305 1.00 68.31 100 SER A O 1
ATOM 795 N N . GLY A 1 101 ? 5.315 13.645 -62.285 1.00 66.38 101 GLY A N 1
ATOM 796 C CA . GLY A 1 101 ? 5.043 12.622 -63.309 1.00 66.38 101 GLY A CA 1
ATOM 797 C C . GLY A 1 101 ? 3.546 12.340 -63.515 1.00 66.38 101 GLY A C 1
ATOM 798 O O . GLY A 1 101 ? 2.742 12.805 -62.703 1.00 66.38 101 GLY A O 1
ATOM 799 N N . PRO A 1 102 ? 3.153 11.612 -64.586 1.00 62.28 102 PRO A N 1
ATOM 800 C CA . PRO A 1 102 ? 1.760 11.216 -64.820 1.00 62.28 102 PRO A CA 1
ATOM 801 C C . PRO A 1 102 ? 1.176 10.565 -63.562 1.00 62.28 102 PRO A C 1
ATOM 803 O O . PRO A 1 102 ? 1.873 9.814 -62.880 1.00 62.28 102 PRO A O 1
ATOM 806 N N . SER A 1 103 ? -0.072 10.896 -63.223 1.00 64.62 103 SER A N 1
ATOM 807 C CA . SER A 1 103 ? -0.693 10.565 -61.936 1.00 64.62 103 SER A CA 1
ATOM 808 C C . SER A 1 103 ? -1.054 9.077 -61.799 1.00 64.62 103 SER A C 1
ATOM 810 O O . SER A 1 103 ? -2.228 8.725 -61.691 1.00 64.62 103 SER A O 1
ATOM 812 N N . ASP A 1 104 ? -0.062 8.196 -61.772 1.00 65.25 104 ASP A N 1
ATOM 813 C CA . ASP A 1 104 ? -0.268 6.796 -61.423 1.00 65.25 104 ASP A CA 1
ATOM 814 C C . ASP A 1 104 ? -0.294 6.661 -59.900 1.00 65.25 104 ASP A C 1
ATOM 816 O O . ASP A 1 104 ? 0.713 6.830 -59.208 1.00 65.25 104 ASP A O 1
ATOM 820 N N . ALA A 1 105 ? -1.476 6.365 -59.357 1.00 68.88 105 ALA A N 1
ATOM 821 C CA . ALA A 1 105 ? -1.610 5.953 -57.968 1.00 68.88 105 ALA A CA 1
ATOM 822 C C . ALA A 1 105 ? -0.952 4.574 -57.809 1.00 68.88 105 ALA A C 1
ATOM 824 O O . ALA A 1 105 ? -1.503 3.563 -58.245 1.00 68.88 105 ALA A O 1
ATOM 825 N N . ARG A 1 106 ? 0.235 4.527 -57.197 1.00 72.38 106 ARG A N 1
ATOM 826 C CA . ARG A 1 106 ? 0.976 3.281 -56.962 1.00 72.38 106 ARG A CA 1
ATOM 827 C C . ARG A 1 106 ? 0.837 2.864 -55.503 1.00 72.38 106 ARG A C 1
ATOM 829 O O . ARG A 1 106 ? 0.912 3.698 -54.607 1.00 72.38 106 ARG A O 1
ATOM 836 N N . SER A 1 107 ? 0.617 1.576 -55.257 1.00 81.56 107 SER A N 1
ATOM 837 C CA . SER A 1 107 ? 0.652 1.020 -53.903 1.00 81.56 107 SER A CA 1
ATOM 838 C C . SER A 1 107 ? 2.107 0.786 -53.501 1.00 81.56 107 SER A C 1
ATOM 840 O O . SER A 1 107 ? 2.836 0.095 -54.213 1.00 81.56 107 SER A O 1
ATOM 842 N N . ASN A 1 108 ? 2.523 1.390 -52.391 1.00 84.88 108 ASN A N 1
ATOM 843 C CA . ASN A 1 108 ? 3.849 1.220 -51.816 1.00 84.88 108 ASN A CA 1
ATOM 844 C C . ASN A 1 108 ? 3.753 0.378 -50.544 1.00 84.88 108 ASN A C 1
ATOM 846 O O . ASN A 1 108 ? 2.828 0.550 -49.748 1.00 84.88 108 ASN A O 1
ATOM 850 N N . TYR A 1 109 ? 4.746 -0.486 -50.357 1.00 89.94 109 TYR A N 1
ATOM 851 C CA . TYR A 1 109 ? 4.937 -1.301 -49.164 1.00 89.94 109 TYR A CA 1
ATOM 852 C C . TYR A 1 109 ? 6.333 -1.011 -48.617 1.00 89.94 109 TYR A C 1
ATOM 854 O O . TYR A 1 109 ? 7.304 -0.994 -49.372 1.00 89.94 109 TYR A O 1
ATOM 862 N N . PHE A 1 110 ? 6.426 -0.766 -47.319 1.00 90.12 110 PHE A N 1
ATOM 863 C CA . PHE A 1 110 ? 7.662 -0.513 -46.597 1.00 90.12 110 PHE A CA 1
ATOM 864 C C . PHE A 1 110 ? 7.711 -1.446 -45.395 1.00 90.12 110 PHE A C 1
ATOM 866 O O . PHE A 1 110 ? 6.727 -1.580 -44.673 1.00 90.12 110 PHE A O 1
ATOM 873 N N . VAL A 1 111 ? 8.857 -2.089 -45.199 1.00 94.75 111 VAL A N 1
ATOM 874 C CA . VAL A 1 111 ? 9.168 -2.846 -43.990 1.00 94.75 111 VAL A CA 1
ATOM 875 C C . VAL A 1 111 ? 10.514 -2.337 -43.500 1.00 94.75 111 VAL A C 1
ATOM 877 O O . VAL A 1 111 ? 11.492 -2.366 -44.248 1.00 94.75 111 VAL A O 1
ATOM 880 N N . GLY A 1 112 ? 10.551 -1.844 -42.270 1.00 93.88 112 GLY A N 1
ATOM 881 C CA . GLY A 1 112 ? 11.743 -1.328 -41.615 1.00 93.88 112 GLY A CA 1
ATOM 882 C C . GLY A 1 112 ? 11.969 -2.028 -40.284 1.00 93.88 112 GLY A C 1
ATOM 883 O O . GLY A 1 112 ? 11.021 -2.437 -39.620 1.00 93.88 112 GLY A O 1
ATOM 884 N N . ILE A 1 113 ? 13.235 -2.161 -39.899 1.00 95.31 113 ILE A N 1
ATOM 885 C CA . ILE A 1 113 ? 13.630 -2.573 -38.553 1.00 95.31 113 ILE A CA 1
ATOM 886 C C . ILE A 1 113 ? 14.421 -1.412 -37.958 1.00 95.31 113 ILE A C 1
ATOM 888 O O . ILE A 1 113 ? 15.386 -0.954 -38.573 1.00 95.31 113 ILE A O 1
ATOM 892 N N . SER A 1 114 ? 14.018 -0.928 -36.790 1.00 93.31 114 SER A N 1
ATOM 893 C CA . SER A 1 114 ? 14.713 0.121 -36.051 1.00 93.31 114 SER A CA 1
ATOM 894 C C . SER A 1 114 ? 15.192 -0.426 -34.706 1.00 93.31 114 SER A C 1
ATOM 896 O O . SER A 1 114 ? 14.520 -1.223 -34.057 1.00 93.31 114 SER A O 1
ATOM 898 N N . GLN A 1 115 ? 16.392 -0.036 -34.283 1.00 92.31 115 GLN A N 1
ATOM 899 C CA . GLN A 1 115 ? 16.891 -0.359 -32.950 1.00 92.31 115 GLN A CA 1
ATOM 900 C C . GLN A 1 115 ? 17.642 0.850 -32.392 1.00 92.31 115 GLN A C 1
ATOM 902 O O . GLN A 1 115 ? 18.624 1.286 -33.000 1.00 92.31 115 GLN A O 1
ATOM 907 N N . PRO A 1 116 ? 17.213 1.403 -31.246 1.00 87.44 116 PRO A N 1
ATOM 908 C CA . PRO A 1 116 ? 17.956 2.471 -30.602 1.00 87.44 116 PRO A CA 1
ATOM 909 C C . PRO A 1 116 ? 19.248 1.917 -29.987 1.00 87.44 116 PRO A C 1
ATOM 911 O O . PRO A 1 116 ? 19.242 0.904 -29.285 1.00 87.44 116 PRO A O 1
ATOM 914 N N . LEU A 1 117 ? 20.366 2.603 -30.236 1.00 88.31 117 LEU A N 1
ATOM 915 C CA . LEU A 1 117 ? 21.654 2.315 -29.607 1.00 88.31 117 LEU A CA 1
ATOM 916 C C . LEU A 1 117 ? 21.843 3.252 -28.412 1.00 88.31 117 LEU A C 1
ATOM 918 O O . LEU A 1 117 ? 21.978 4.462 -28.582 1.00 88.31 117 LEU A O 1
ATOM 922 N N . GLU A 1 118 ? 21.842 2.697 -27.202 1.00 84.69 118 GLU A N 1
ATOM 923 C CA . GLU A 1 118 ? 22.070 3.471 -25.979 1.00 84.69 118 GLU A CA 1
ATOM 924 C C . GLU A 1 118 ? 23.553 3.543 -25.611 1.00 84.69 118 GLU A C 1
ATOM 926 O O . GLU A 1 118 ? 24.276 2.545 -25.666 1.00 84.69 118 GLU A O 1
ATOM 931 N N . PHE A 1 119 ? 23.986 4.710 -25.129 1.00 89.06 119 PHE A N 1
ATOM 932 C CA . PHE A 1 119 ? 25.275 4.849 -24.456 1.00 89.06 119 PHE A CA 1
ATOM 933 C C . PHE A 1 119 ? 25.241 4.182 -23.072 1.00 89.06 119 PHE A C 1
ATOM 935 O O . PHE A 1 119 ? 24.223 4.204 -22.375 1.00 89.06 119 PHE A O 1
ATOM 942 N N . GLY A 1 120 ? 26.375 3.611 -22.652 1.00 86.00 120 GLY A N 1
ATOM 943 C CA . GLY A 1 120 ? 26.489 2.874 -21.388 1.00 86.00 120 GLY A CA 1
ATOM 944 C C . GLY A 1 120 ? 26.064 3.680 -20.155 1.00 86.00 120 GLY A C 1
ATOM 945 O O . GLY A 1 120 ? 25.380 3.126 -19.291 1.00 86.00 120 GLY A O 1
ATOM 946 N N . ASP A 1 121 ? 26.399 4.972 -20.126 1.00 91.00 121 ASP A N 1
ATOM 947 C CA . ASP A 1 121 ? 26.133 5.882 -19.001 1.00 91.00 121 ASP A CA 1
ATOM 948 C C . ASP A 1 121 ? 24.642 6.203 -18.825 1.00 91.00 121 ASP A C 1
ATOM 950 O O . ASP A 1 121 ? 24.143 6.335 -17.709 1.00 91.00 121 ASP A O 1
ATOM 954 N N . VAL A 1 122 ? 23.884 6.268 -19.923 1.00 91.88 122 VAL A N 1
ATOM 955 C CA . VAL A 1 122 ? 22.428 6.486 -19.867 1.00 91.88 122 VAL A CA 1
ATOM 956 C C . VAL A 1 122 ? 21.746 5.276 -19.231 1.00 91.88 122 VAL A C 1
ATOM 958 O O . VAL A 1 122 ? 20.850 5.405 -18.394 1.00 91.88 122 VAL A O 1
ATOM 961 N N . ARG A 1 123 ? 22.213 4.074 -19.579 1.00 90.69 123 ARG A N 1
ATOM 962 C CA . ARG A 1 123 ? 21.678 2.829 -19.030 1.00 90.69 123 ARG A CA 1
ATOM 963 C C . ARG A 1 123 ? 22.038 2.640 -17.556 1.00 90.69 123 ARG A C 1
ATOM 965 O O . ARG A 1 123 ? 21.199 2.147 -16.802 1.00 90.69 123 ARG A O 1
ATOM 972 N N . SER A 1 124 ? 23.263 2.973 -17.138 1.00 92.75 124 SER A N 1
ATOM 973 C CA . SER A 1 124 ? 23.636 2.901 -15.718 1.00 92.75 124 SER A CA 1
ATOM 974 C C . SER A 1 124 ? 22.799 3.871 -14.886 1.00 92.75 124 SER A C 1
ATOM 976 O O . SER A 1 124 ? 22.223 3.435 -13.893 1.00 92.75 124 SER A O 1
ATOM 978 N N . ALA A 1 125 ? 22.616 5.112 -15.347 1.00 94.50 125 ALA A N 1
ATOM 979 C CA . ALA A 1 125 ? 21.753 6.090 -14.686 1.00 94.50 125 ALA A CA 1
ATOM 980 C C . ALA A 1 125 ? 20.291 5.614 -14.594 1.00 94.50 125 ALA A C 1
ATOM 982 O O . ALA A 1 125 ? 19.670 5.693 -13.535 1.00 94.50 125 ALA A O 1
ATOM 983 N N . ARG A 1 126 ? 19.735 5.038 -15.673 1.00 93.38 126 ARG A N 1
ATOM 984 C CA . ARG A 1 126 ? 18.379 4.456 -15.650 1.00 93.38 126 ARG A CA 1
ATOM 985 C C . ARG A 1 126 ? 18.251 3.337 -14.614 1.00 93.38 126 ARG A C 1
ATOM 987 O O . ARG A 1 126 ? 17.227 3.239 -13.938 1.00 93.38 126 ARG A O 1
ATOM 994 N N . ARG A 1 127 ? 19.272 2.484 -14.494 1.00 94.62 127 ARG A N 1
ATOM 995 C CA . ARG A 1 127 ? 19.302 1.408 -13.497 1.00 94.62 127 ARG A CA 1
ATOM 996 C C . ARG A 1 127 ? 19.344 1.964 -12.077 1.00 94.62 127 ARG A C 1
ATOM 998 O O . ARG A 1 127 ? 18.569 1.502 -11.250 1.00 94.62 127 ARG A O 1
ATOM 1005 N N . GLU A 1 128 ? 20.193 2.951 -11.819 1.00 96.38 128 GLU A N 1
ATOM 1006 C CA . GLU A 1 128 ? 20.323 3.589 -10.505 1.00 96.38 128 GLU A CA 1
ATOM 1007 C C . GLU A 1 128 ? 19.003 4.230 -10.051 1.00 96.38 128 GLU A C 1
ATOM 1009 O O . GLU A 1 128 ? 18.567 4.024 -8.919 1.00 96.38 128 GLU A O 1
ATOM 1014 N N . ILE A 1 129 ? 18.299 4.917 -10.959 1.00 97.06 129 ILE A N 1
ATOM 1015 C CA . ILE A 1 129 ? 16.958 5.460 -10.694 1.00 97.06 129 ILE A CA 1
ATOM 1016 C C . ILE A 1 129 ? 15.980 4.341 -10.312 1.00 97.06 129 ILE A C 1
ATOM 1018 O O . ILE A 1 129 ? 15.233 4.471 -9.343 1.00 97.06 129 ILE A O 1
ATOM 1022 N N . ALA A 1 130 ? 15.978 3.230 -11.053 1.00 97.00 130 ALA A N 1
ATOM 1023 C CA . ALA A 1 130 ? 15.092 2.107 -10.762 1.00 97.00 130 ALA A CA 1
ATOM 1024 C C . ALA A 1 130 ? 15.412 1.435 -9.412 1.00 97.00 130 ALA A C 1
ATOM 1026 O O . ALA A 1 130 ? 14.492 1.068 -8.686 1.00 97.00 130 ALA A O 1
ATOM 1027 N N . GLU A 1 131 ? 16.690 1.317 -9.046 1.00 97.12 131 GLU A N 1
ATOM 1028 C CA . GLU A 1 131 ? 17.123 0.792 -7.742 1.00 97.12 131 GLU A CA 1
ATOM 1029 C C . GLU A 1 131 ? 16.715 1.729 -6.594 1.00 97.12 131 GLU A C 1
ATOM 1031 O O . GLU A 1 131 ? 16.180 1.274 -5.584 1.00 97.12 131 GLU A O 1
ATOM 1036 N N . SER A 1 132 ? 16.856 3.044 -6.774 1.00 98.00 132 SER A N 1
ATOM 1037 C CA . SER A 1 132 ? 16.365 4.038 -5.811 1.00 98.00 132 SER A CA 1
ATOM 1038 C C . SER A 1 132 ? 14.843 3.965 -5.626 1.00 98.00 132 SER A C 1
ATOM 1040 O O . SER A 1 132 ? 14.346 4.008 -4.499 1.00 98.00 132 SER A O 1
ATOM 1042 N N . ASN A 1 133 ? 14.096 3.766 -6.716 1.00 97.19 133 ASN A N 1
ATOM 1043 C CA . ASN A 1 133 ? 12.642 3.620 -6.667 1.00 97.19 133 ASN A CA 1
ATOM 1044 C C . ASN A 1 133 ? 12.190 2.359 -5.916 1.00 97.19 133 ASN A C 1
ATOM 1046 O O . ASN A 1 133 ? 11.149 2.396 -5.261 1.00 97.19 133 ASN A O 1
ATOM 1050 N N . ILE A 1 134 ? 12.959 1.265 -5.964 1.00 97.50 134 ILE A N 1
ATOM 1051 C CA . ILE A 1 134 ? 12.689 0.077 -5.139 1.00 97.50 134 ILE A CA 1
ATOM 1052 C C . ILE A 1 134 ? 12.838 0.420 -3.659 1.00 97.50 134 ILE A C 1
ATOM 1054 O O . ILE A 1 134 ? 11.907 0.190 -2.892 1.00 97.50 134 ILE A O 1
ATOM 1058 N N . ASN A 1 135 ? 13.947 1.054 -3.271 1.00 97.31 135 ASN A N 1
ATOM 1059 C CA . ASN A 1 135 ? 14.175 1.457 -1.878 1.00 97.31 135 ASN A CA 1
ATOM 1060 C C . ASN A 1 135 ? 13.064 2.394 -1.364 1.00 97.31 135 ASN A C 1
ATOM 1062 O O . ASN A 1 135 ? 12.636 2.309 -0.207 1.00 97.31 135 ASN A O 1
ATOM 1066 N N . LEU A 1 136 ? 12.568 3.283 -2.231 1.00 97.62 136 LEU A N 1
ATOM 1067 C CA . LEU A 1 136 ? 11.430 4.150 -1.932 1.00 97.62 136 LEU A CA 1
ATOM 1068 C C . LEU A 1 136 ? 10.137 3.342 -1.737 1.00 97.62 136 LEU A C 1
ATOM 1070 O O . LEU A 1 136 ? 9.402 3.589 -0.780 1.00 97.62 136 LEU A O 1
ATOM 1074 N N . ALA A 1 137 ? 9.856 2.380 -2.618 1.00 97.38 137 ALA A N 1
ATOM 1075 C CA . ALA A 1 137 ? 8.676 1.524 -2.522 1.00 97.38 137 ALA A CA 1
ATOM 1076 C C . ALA A 1 137 ? 8.689 0.667 -1.243 1.00 97.38 137 ALA A C 1
ATOM 1078 O O . ALA A 1 137 ? 7.693 0.641 -0.522 1.00 97.38 137 ALA A O 1
ATOM 1079 N N . GLU A 1 138 ? 9.827 0.063 -0.898 1.00 96.94 138 GLU A N 1
ATOM 1080 C CA . GLU A 1 138 ? 10.012 -0.695 0.348 1.00 96.94 138 GLU A CA 1
ATOM 1081 C C . GLU A 1 138 ? 9.774 0.181 1.588 1.00 96.94 138 GLU A C 1
ATOM 1083 O O . GLU A 1 138 ? 9.063 -0.206 2.524 1.00 96.94 138 GLU A O 1
ATOM 1088 N N . SER A 1 139 ? 10.307 1.406 1.576 1.00 98.00 139 SER A N 1
ATOM 1089 C CA . SER A 1 139 ? 10.100 2.374 2.658 1.00 98.00 139 SER A CA 1
ATOM 1090 C C . SER A 1 139 ? 8.621 2.756 2.797 1.00 98.00 139 SER A C 1
ATOM 1092 O O . SER A 1 139 ? 8.090 2.801 3.909 1.00 98.00 139 SER A O 1
ATOM 1094 N N . ASN A 1 140 ? 7.918 2.959 1.681 1.00 96.81 140 ASN A N 1
ATOM 1095 C CA . ASN A 1 140 ? 6.481 3.239 1.674 1.00 96.81 140 ASN A CA 1
ATOM 1096 C C . ASN A 1 140 ? 5.649 2.057 2.200 1.00 96.81 140 ASN A C 1
ATOM 1098 O O . ASN A 1 140 ? 4.680 2.269 2.940 1.00 96.81 140 ASN A O 1
ATOM 1102 N N . THR A 1 141 ? 6.038 0.818 1.884 1.00 96.81 141 THR A N 1
ATOM 1103 C CA . THR A 1 141 ? 5.437 -0.393 2.461 1.00 96.81 141 THR A CA 1
ATOM 1104 C C . THR A 1 141 ? 5.610 -0.414 3.983 1.00 96.81 141 THR A C 1
ATOM 1106 O O . THR A 1 141 ? 4.645 -0.663 4.716 1.00 96.81 141 THR A O 1
ATOM 1109 N N . ALA A 1 142 ? 6.809 -0.099 4.482 1.00 96.38 142 ALA A N 1
ATOM 1110 C CA . ALA A 1 142 ? 7.089 -0.046 5.916 1.00 96.38 142 ALA A CA 1
ATOM 1111 C C . ALA A 1 142 ? 6.265 1.039 6.632 1.00 96.38 142 ALA A C 1
ATOM 1113 O O . ALA A 1 142 ? 5.624 0.752 7.647 1.00 96.38 142 ALA A O 1
ATOM 1114 N N . ILE A 1 143 ? 6.209 2.252 6.070 1.00 97.50 143 ILE A N 1
ATOM 1115 C CA . ILE A 1 143 ? 5.391 3.362 6.587 1.00 97.50 143 ILE A CA 1
ATOM 1116 C C . ILE A 1 143 ? 3.917 2.956 6.641 1.00 97.50 143 ILE A C 1
ATOM 1118 O O . ILE A 1 143 ? 3.271 3.086 7.679 1.00 97.50 143 ILE A O 1
ATOM 1122 N N . SER A 1 144 ? 3.395 2.364 5.567 1.00 96.50 144 SER A N 1
ATOM 1123 C CA . SER A 1 144 ? 1.990 1.947 5.494 1.00 96.50 144 SER A CA 1
ATOM 1124 C C . SER A 1 144 ? 1.629 0.896 6.547 1.00 96.50 144 SER A C 1
ATOM 1126 O O . SER A 1 144 ? 0.524 0.917 7.100 1.00 96.50 144 SER A O 1
ATOM 1128 N N . ARG A 1 145 ? 2.564 -0.004 6.879 1.00 96.00 145 ARG A N 1
ATOM 1129 C CA . ARG A 1 145 ? 2.399 -0.992 7.956 1.00 96.00 145 ARG A CA 1
ATOM 1130 C C . ARG A 1 145 ? 2.339 -0.330 9.336 1.00 96.00 145 ARG A C 1
ATOM 1132 O O . ARG A 1 145 ? 1.500 -0.706 10.164 1.00 96.00 145 ARG A O 1
ATOM 1139 N N . VAL A 1 146 ? 3.202 0.654 9.584 1.00 97.31 146 VAL A N 1
ATOM 1140 C CA . VAL A 1 146 ? 3.205 1.429 10.834 1.00 97.31 146 VAL A CA 1
ATOM 1141 C C . VAL A 1 146 ? 1.913 2.231 10.964 1.00 97.31 146 VAL A C 1
ATOM 1143 O O . VAL A 1 146 ? 1.234 2.133 11.987 1.00 97.31 146 VAL A O 1
ATOM 1146 N N . ASP A 1 147 ? 1.500 2.927 9.908 1.00 96.88 147 ASP A N 1
ATOM 1147 C CA . ASP A 1 147 ? 0.262 3.702 9.903 1.00 96.88 147 ASP A CA 1
ATOM 1148 C C . ASP A 1 147 ? -0.971 2.830 10.137 1.00 96.88 147 ASP A C 1
ATOM 1150 O O . ASP A 1 147 ? -1.903 3.230 10.838 1.00 96.88 147 ASP A O 1
ATOM 1154 N N . LEU A 1 148 ? -1.007 1.629 9.552 1.00 96.50 148 LEU A N 1
ATOM 1155 C CA . LEU A 1 148 ?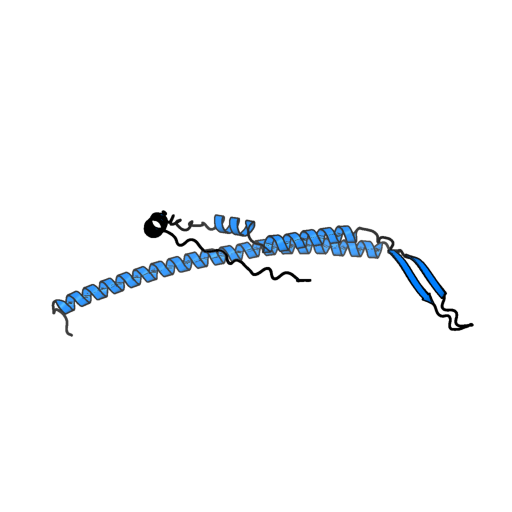 -2.083 0.681 9.819 1.00 96.50 148 LEU A CA 1
ATOM 1156 C C . LEU A 1 148 ? -2.120 0.297 11.301 1.00 96.50 148 LEU A C 1
ATOM 1158 O O . LEU A 1 148 ? -3.186 0.303 11.914 1.00 96.50 148 LEU A O 1
ATOM 1162 N N . THR A 1 149 ? -0.956 0.034 11.889 1.00 96.62 149 THR A N 1
ATOM 1163 C CA . THR A 1 149 ? -0.841 -0.291 13.315 1.00 96.62 149 THR A CA 1
ATOM 1164 C C . THR A 1 149 ? -1.371 0.832 14.196 1.00 96.62 149 THR A C 1
ATOM 1166 O O . THR A 1 149 ? -2.140 0.581 15.126 1.00 96.62 149 THR A O 1
ATOM 1169 N N . ILE A 1 150 ? -1.004 2.077 13.892 1.00 97.62 150 ILE A N 1
ATOM 1170 C CA . ILE A 1 150 ? -1.471 3.257 14.626 1.00 97.62 150 ILE A CA 1
ATOM 1171 C C . ILE A 1 150 ? -2.991 3.394 14.498 1.00 97.62 150 ILE A C 1
ATOM 1173 O O . ILE A 1 150 ? -3.682 3.549 15.508 1.00 97.62 150 ILE A O 1
ATOM 1177 N N . ARG A 1 151 ? -3.524 3.283 13.275 1.00 96.25 151 ARG A N 1
ATOM 1178 C CA . ARG A 1 151 ? -4.963 3.402 13.003 1.00 96.25 151 ARG A CA 1
ATOM 1179 C C . ARG A 1 151 ? -5.780 2.349 13.742 1.00 96.25 151 ARG A C 1
ATOM 1181 O O . ARG A 1 151 ? -6.769 2.698 14.382 1.00 96.25 151 ARG A O 1
ATOM 1188 N N . VAL A 1 152 ? -5.355 1.088 13.704 1.00 96.44 152 VAL A N 1
ATOM 1189 C CA . VAL A 1 152 ? -6.064 -0.011 14.375 1.00 96.44 152 VAL A CA 1
ATOM 1190 C C . VAL A 1 152 ? -6.027 0.160 15.889 1.00 96.44 152 VAL A C 1
ATOM 1192 O O . VAL A 1 152 ? -7.073 0.080 16.529 1.00 96.44 152 VAL A O 1
ATOM 1195 N N . LYS A 1 153 ? -4.859 0.468 16.470 1.00 96.69 153 LYS A N 1
ATOM 1196 C CA . LYS A 1 153 ? -4.741 0.719 17.915 1.00 96.69 153 LYS A CA 1
ATOM 1197 C C . LYS A 1 153 ? -5.619 1.884 18.360 1.00 96.69 153 LYS A C 1
ATOM 1199 O O . LYS A 1 153 ? -6.351 1.755 19.338 1.00 96.69 153 LYS A O 1
ATOM 1204 N N . SER A 1 154 ? -5.573 3.001 17.636 1.00 97.50 154 SER A N 1
ATOM 1205 C CA . SER A 1 154 ? -6.390 4.178 17.938 1.00 97.50 154 SER A CA 1
ATOM 1206 C C . SER A 1 154 ? -7.884 3.850 17.885 1.00 97.50 154 SER A C 1
ATOM 1208 O O . SER A 1 154 ? -8.609 4.143 18.834 1.00 97.50 154 SER A O 1
ATOM 1210 N N . ALA A 1 155 ? -8.336 3.169 16.827 1.00 96.00 155 ALA A N 1
ATOM 1211 C CA . ALA A 1 155 ? -9.730 2.762 16.681 1.00 96.00 155 ALA A CA 1
ATOM 1212 C C . ALA A 1 155 ? -10.173 1.791 17.788 1.00 96.00 155 ALA A C 1
ATOM 1214 O O . ALA A 1 155 ? -11.246 1.969 18.362 1.00 96.00 155 ALA A O 1
ATOM 1215 N N . PHE A 1 156 ? -9.335 0.809 18.133 1.00 95.62 156 PHE A N 1
ATOM 1216 C CA . PHE A 1 156 ? -9.612 -0.148 19.202 1.00 95.62 156 PHE A CA 1
ATOM 1217 C C . PHE A 1 156 ? -9.812 0.554 20.549 1.00 95.62 156 PHE A C 1
ATOM 1219 O O . PHE A 1 156 ? -10.846 0.382 21.194 1.00 95.62 156 PHE A O 1
ATOM 1226 N N . PHE A 1 157 ? -8.863 1.402 20.954 1.00 96.38 157 PHE A N 1
ATOM 1227 C CA . PHE A 1 157 ? -8.969 2.109 22.230 1.00 96.38 157 PHE A CA 1
ATOM 1228 C C . PHE A 1 157 ? -10.093 3.147 22.245 1.00 96.38 157 PHE A C 1
ATOM 1230 O O . PHE A 1 157 ? -10.689 3.365 23.296 1.00 96.38 157 PHE A O 1
ATOM 1237 N N . ASN A 1 158 ? -10.454 3.727 21.097 1.00 97.06 158 ASN A N 1
ATOM 1238 C CA . ASN A 1 158 ? -11.634 4.584 20.988 1.00 97.06 158 ASN A CA 1
ATOM 1239 C C . ASN A 1 158 ? -12.920 3.812 21.328 1.00 97.06 158 ASN A C 1
ATOM 1241 O O . ASN A 1 158 ? -13.755 4.299 22.089 1.00 97.06 158 ASN A O 1
ATOM 1245 N N . VAL A 1 159 ? -13.062 2.583 20.821 1.00 96.00 159 VAL A N 1
ATOM 1246 C CA . VAL A 1 159 ? -14.210 1.719 21.134 1.00 96.00 159 VAL A CA 1
ATOM 1247 C C . VAL A 1 159 ? -14.227 1.342 22.614 1.00 96.00 159 VAL A C 1
ATOM 1249 O O . VAL A 1 159 ? -15.262 1.507 23.256 1.00 96.00 159 VAL A O 1
ATOM 1252 N N . VAL A 1 160 ? -13.091 0.911 23.173 1.00 94.31 160 VAL A N 1
ATOM 1253 C CA . VAL A 1 160 ? -12.977 0.562 24.603 1.00 94.31 160 VAL A CA 1
ATOM 1254 C C . VAL A 1 160 ? -13.342 1.754 25.492 1.00 94.31 160 VAL A C 1
ATOM 1256 O O . VAL A 1 160 ? -14.127 1.618 26.428 1.00 94.31 160 VAL A O 1
ATOM 1259 N N . GLN A 1 161 ? -12.844 2.949 25.166 1.00 96.56 161 GLN A N 1
ATOM 1260 C CA . GLN A 1 161 ? -13.175 4.172 25.894 1.00 96.56 161 GLN A CA 1
ATOM 1261 C C . GLN A 1 161 ? -14.679 4.472 25.844 1.00 96.56 161 GLN A C 1
ATOM 1263 O O . GLN A 1 161 ? -15.283 4.787 26.867 1.00 96.56 161 GLN A O 1
ATOM 1268 N N . ARG A 1 162 ? -15.306 4.364 24.667 1.00 96.88 162 ARG A N 1
ATOM 1269 C CA . ARG A 1 162 ? -16.749 4.607 24.513 1.00 96.88 162 ARG A CA 1
ATOM 1270 C C . ARG A 1 162 ? -17.598 3.585 25.258 1.00 96.88 162 ARG A C 1
ATOM 1272 O O . ARG A 1 162 ? -18.636 3.961 25.791 1.00 96.88 162 ARG A O 1
ATOM 1279 N N . GLN A 1 163 ? -17.168 2.327 25.310 1.00 94.88 163 GLN A N 1
ATOM 1280 C CA . GLN A 1 163 ? -17.836 1.290 26.097 1.00 94.88 163 GLN A CA 1
ATOM 1281 C C . GLN A 1 163 ? -17.797 1.622 27.592 1.00 94.88 163 GLN A C 1
ATOM 1283 O O . GLN A 1 163 ? -18.840 1.581 28.237 1.00 94.88 163 GLN A O 1
ATOM 1288 N N . ALA A 1 164 ? -16.645 2.053 28.114 1.00 95.06 164 ALA A N 1
ATOM 1289 C CA . ALA A 1 164 ? -16.526 2.483 29.507 1.00 95.06 164 ALA A CA 1
ATOM 1290 C C . ALA A 1 164 ? -17.406 3.711 29.818 1.00 95.06 164 ALA A C 1
ATOM 1292 O O . ALA A 1 164 ? -18.093 3.750 30.836 1.00 95.06 164 ALA A O 1
ATOM 1293 N N . ILE A 1 165 ? -17.449 4.701 28.918 1.00 97.06 165 ILE A N 1
ATOM 1294 C CA . ILE A 1 165 ? -18.330 5.874 29.067 1.00 97.06 165 ILE A CA 1
ATOM 1295 C C . ILE A 1 165 ? -19.809 5.461 29.062 1.00 97.06 165 ILE A C 1
ATOM 1297 O O . ILE A 1 165 ? -20.602 5.991 29.839 1.00 97.06 165 ILE A O 1
ATOM 1301 N N . LEU A 1 166 ? -20.191 4.519 28.195 1.00 97.69 166 LEU A N 1
ATOM 1302 C CA . LEU A 1 166 ? -21.555 4.002 28.140 1.00 97.69 166 LEU A CA 1
ATOM 1303 C C . LEU A 1 166 ? -21.937 3.301 29.447 1.00 97.69 166 LEU A C 1
ATOM 1305 O O . LEU A 1 166 ? -23.031 3.533 29.952 1.00 97.69 166 LEU A O 1
ATOM 1309 N N . GLU A 1 167 ? -21.044 2.483 30.004 1.00 96.75 167 GLU A N 1
ATOM 1310 C CA . GLU A 1 167 ? -21.263 1.796 31.279 1.00 96.75 167 GLU A CA 1
ATOM 1311 C C . GLU A 1 167 ? -21.509 2.789 32.423 1.00 96.75 167 GLU A C 1
ATOM 1313 O O . GLU A 1 167 ? -22.507 2.669 33.135 1.00 96.75 167 GLU A O 1
ATOM 1318 N N . ILE A 1 168 ? -20.675 3.830 32.528 1.00 97.50 168 ILE A N 1
ATOM 1319 C CA . ILE A 1 168 ? -20.850 4.912 33.511 1.00 97.50 168 ILE A CA 1
ATOM 1320 C C . ILE A 1 168 ? -22.195 5.621 33.300 1.00 97.50 168 ILE A C 1
ATOM 1322 O O . ILE A 1 168 ? -22.961 5.796 34.244 1.00 97.50 168 ILE A O 1
ATOM 1326 N N . SER A 1 169 ? -22.538 5.966 32.055 1.00 97.19 169 SER A N 1
ATOM 1327 C CA . SER A 1 169 ? -23.803 6.643 31.746 1.00 97.19 169 SER A CA 1
ATOM 1328 C C . SER A 1 169 ? -25.032 5.797 32.103 1.00 97.19 169 SER A C 1
ATOM 1330 O O . SER A 1 169 ? -26.045 6.328 32.566 1.00 97.19 169 SER A O 1
ATOM 1332 N N . LEU A 1 170 ? -24.965 4.478 31.909 1.00 97.44 170 LEU A N 1
ATOM 1333 C CA . LEU A 1 170 ? -26.034 3.562 32.303 1.00 97.44 170 LEU A CA 1
ATOM 1334 C C . LEU A 1 170 ? -26.155 3.461 33.829 1.00 97.44 170 LEU A C 1
ATOM 1336 O O . LEU A 1 170 ? -27.277 3.496 34.341 1.00 97.44 170 LEU A O 1
ATOM 1340 N N . ALA A 1 171 ? -25.030 3.402 34.546 1.00 96.00 171 ALA A N 1
ATOM 1341 C CA . ALA A 1 171 ? -25.009 3.409 36.006 1.00 96.00 171 ALA A CA 1
ATOM 1342 C C . ALA A 1 171 ? -25.610 4.707 36.579 1.00 96.00 171 ALA A C 1
ATOM 1344 O O . ALA A 1 171 ? -26.477 4.647 37.454 1.00 96.00 171 ALA A O 1
ATOM 1345 N N . ASP A 1 172 ? -25.248 5.867 36.022 1.00 96.88 172 ASP A N 1
ATOM 1346 C CA . ASP A 1 172 ? -25.809 7.169 36.407 1.00 96.88 172 ASP A CA 1
ATOM 1347 C C . ASP A 1 172 ? -27.325 7.218 36.189 1.00 96.88 172 ASP A C 1
ATOM 1349 O O . ASP A 1 172 ? -28.084 7.648 37.062 1.00 96.88 172 ASP A O 1
ATOM 1353 N N . ARG A 1 173 ? -27.804 6.722 35.041 1.00 97.06 173 ARG A N 1
ATOM 1354 C CA . ARG A 1 173 ? -29.245 6.637 34.760 1.00 97.06 173 ARG A CA 1
ATOM 1355 C C . ARG A 1 173 ? -29.970 5.750 35.762 1.00 97.06 173 ARG A C 1
ATOM 1357 O O . ARG A 1 173 ? -31.071 6.092 36.193 1.00 97.06 173 ARG A O 1
ATOM 1364 N N . GLN A 1 174 ? -29.377 4.618 36.124 1.00 97.19 174 GLN A N 1
ATOM 1365 C CA . GLN A 1 174 ? -29.956 3.717 37.111 1.00 97.19 174 GLN A CA 1
ATOM 1366 C C . GLN A 1 174 ? -30.025 4.378 38.495 1.00 97.19 174 GLN A C 1
ATOM 1368 O O . GLN A 1 174 ? -31.062 4.287 39.153 1.00 97.19 174 GLN A O 1
ATOM 1373 N N . LEU A 1 175 ? -28.980 5.103 38.904 1.00 96.56 175 LEU A N 1
ATOM 1374 C CA . LEU A 1 175 ? -28.963 5.857 40.158 1.00 96.56 175 LEU A CA 1
ATOM 1375 C C . LEU A 1 175 ? -30.040 6.952 40.181 1.00 96.56 175 LEU A C 1
ATOM 1377 O O . LEU A 1 175 ? -30.789 7.063 41.152 1.00 96.56 175 LEU A O 1
ATOM 1381 N N . LEU A 1 176 ? -30.172 7.726 39.100 1.00 96.81 176 LEU A N 1
ATOM 1382 C CA . LEU A 1 176 ? -31.199 8.766 38.989 1.00 96.81 176 LEU A CA 1
ATOM 1383 C C . LEU A 1 176 ? -32.618 8.187 39.049 1.00 96.81 176 LEU A C 1
ATOM 1385 O O . LEU A 1 176 ? -33.481 8.764 39.712 1.00 96.81 17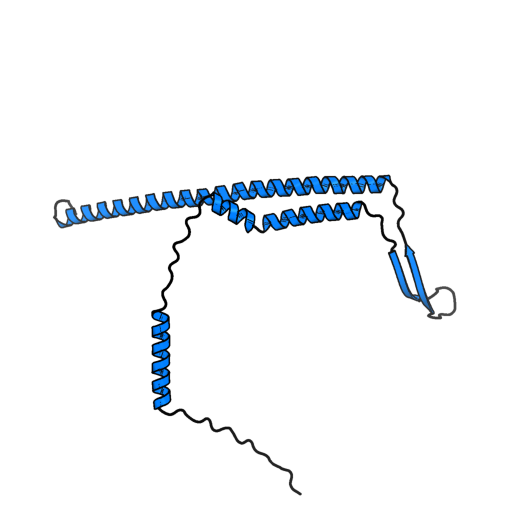6 LEU A O 1
ATOM 1389 N N . ASN A 1 177 ? -32.855 7.029 38.425 1.00 96.62 177 ASN A N 1
ATOM 1390 C CA . ASN A 1 177 ? -34.133 6.325 38.541 1.00 96.62 177 ASN A CA 1
ATOM 1391 C C . ASN A 1 177 ? -34.412 5.905 39.993 1.00 96.62 177 ASN A C 1
ATOM 1393 O O . ASN A 1 177 ? -35.494 6.173 40.503 1.00 96.62 177 ASN A O 1
ATOM 1397 N N . GLN A 1 178 ? -33.424 5.347 40.700 1.00 95.75 178 GLN A N 1
ATOM 1398 C CA . GLN A 1 178 ? -33.580 4.969 42.111 1.00 95.75 178 GLN A CA 1
ATOM 1399 C C . GLN A 1 178 ? -33.860 6.168 43.028 1.00 95.75 178 GLN A C 1
ATOM 1401 O O . GLN A 1 178 ? -34.634 6.050 43.982 1.00 95.75 178 GLN A O 1
ATOM 1406 N N . ILE A 1 179 ? -33.226 7.319 42.773 1.00 95.00 179 ILE A N 1
ATOM 1407 C CA . ILE A 1 179 ? -33.496 8.560 43.512 1.00 95.00 179 ILE A CA 1
ATOM 1408 C C . ILE A 1 179 ? -34.924 9.028 43.227 1.00 95.00 179 ILE A C 1
ATOM 1410 O O . ILE A 1 179 ? -35.668 9.301 44.168 1.00 95.00 179 ILE A O 1
ATOM 1414 N N . ARG A 1 180 ? -35.327 9.072 41.950 1.00 94.19 180 ARG A N 1
ATOM 1415 C CA . ARG A 1 180 ? -36.687 9.442 41.539 1.00 94.19 180 ARG A CA 1
ATOM 1416 C C . ARG A 1 180 ? -37.734 8.565 42.223 1.00 94.19 180 ARG A C 1
ATOM 1418 O O . ARG A 1 180 ? -38.694 9.098 42.772 1.00 94.19 180 ARG A O 1
ATOM 1425 N N . ASP A 1 181 ? -37.540 7.250 42.212 1.00 94.50 181 ASP A N 1
ATOM 1426 C CA . ASP A 1 181 ? -38.480 6.296 42.799 1.00 94.50 181 ASP A CA 1
ATOM 1427 C C . ASP A 1 181 ? -38.591 6.485 44.319 1.00 94.50 181 ASP A C 1
ATOM 1429 O O . ASP A 1 181 ? -39.696 6.502 44.861 1.00 94.50 181 ASP A O 1
ATOM 1433 N N . ARG A 1 182 ? -37.469 6.736 45.012 1.00 90.00 182 ARG A N 1
ATOM 1434 C CA . ARG A 1 182 ? -37.475 7.057 46.450 1.00 90.00 182 ARG A CA 1
ATOM 1435 C C . ARG A 1 182 ? -38.161 8.382 46.773 1.00 90.00 182 ARG A C 1
ATOM 1437 O O . ARG A 1 182 ? -38.896 8.452 47.755 1.00 90.00 182 ARG A O 1
ATOM 1444 N N . VAL A 1 183 ? -37.931 9.428 45.980 1.00 90.88 183 VAL A N 1
ATOM 1445 C CA . VAL A 1 183 ? -38.600 10.726 46.167 1.00 90.88 183 VAL A CA 1
ATOM 1446 C C . VAL A 1 183 ? -40.100 10.588 45.923 1.00 90.88 183 VAL A C 1
ATOM 1448 O O . VAL A 1 183 ? -40.884 11.076 46.730 1.00 90.88 183 VAL A O 1
ATOM 1451 N N . LYS A 1 184 ? -40.505 9.865 44.872 1.00 89.44 184 LYS A N 1
ATOM 1452 C CA . LYS A 1 184 ? -41.916 9.587 44.588 1.00 89.44 184 LYS A CA 1
ATOM 1453 C C . LYS A 1 184 ? -42.587 8.863 45.756 1.00 89.44 184 LYS A C 1
ATOM 1455 O O . LYS A 1 184 ? -43.625 9.318 46.217 1.00 89.44 184 LYS A O 1
ATOM 1460 N N . LEU A 1 185 ? -41.951 7.818 46.291 1.00 87.31 185 LEU A N 1
ATOM 1461 C CA . LEU A 1 185 ? -42.440 7.121 47.484 1.00 87.31 185 LEU A CA 1
ATOM 1462 C C . LEU A 1 185 ? -42.607 8.069 48.684 1.00 87.31 185 LEU A C 1
ATOM 1464 O O . LEU A 1 185 ? -43.619 7.998 49.368 1.00 87.31 185 LEU A O 1
ATOM 1468 N N . ARG A 1 186 ? -41.664 8.989 48.933 1.00 79.12 186 ARG A N 1
ATOM 1469 C CA . ARG A 1 186 ? -41.783 9.973 50.029 1.00 79.12 186 ARG A CA 1
ATOM 1470 C C . ARG A 1 186 ? -42.926 10.971 49.840 1.00 79.12 186 ARG A C 1
ATOM 1472 O O . ARG A 1 186 ? -43.591 11.315 50.814 1.00 79.12 186 ARG A O 1
ATOM 1479 N N . VAL A 1 187 ? -43.142 11.436 48.611 1.00 87.69 187 VAL A N 1
ATOM 1480 C CA . VAL A 1 187 ? -44.260 12.331 48.279 1.00 87.69 187 VAL A CA 1
ATOM 1481 C C . VAL A 1 187 ? -45.594 11.598 48.435 1.00 87.69 187 VAL A C 1
ATOM 1483 O O . VAL A 1 187 ? -46.511 12.143 49.043 1.00 87.69 187 VAL A O 1
ATOM 1486 N N . ASP A 1 188 ? -45.682 10.350 47.965 1.00 80.94 188 ASP A N 1
ATOM 1487 C CA . ASP A 1 188 ? -46.892 9.523 48.064 1.00 80.94 188 ASP A CA 1
ATOM 1488 C C . ASP A 1 188 ? -47.267 9.210 49.531 1.00 80.94 188 ASP A C 1
ATOM 1490 O O . ASP A 1 188 ? -48.449 9.127 49.859 1.00 80.94 188 ASP A O 1
ATOM 1494 N N . VAL A 1 189 ? -46.279 9.088 50.429 1.00 83.00 189 VAL A N 1
ATOM 1495 C CA . VAL A 1 189 ? -46.481 8.860 51.878 1.00 83.00 189 VAL A CA 1
ATOM 1496 C C . VAL A 1 189 ? -46.755 10.169 52.653 1.00 83.00 189 VAL A C 1
ATOM 1498 O O . VAL A 1 189 ? -47.157 10.125 53.813 1.00 83.00 189 VAL A O 1
ATOM 1501 N N . GLY A 1 190 ? -46.627 11.341 52.015 1.00 63.47 190 GLY A N 1
ATOM 1502 C CA . GLY A 1 190 ? -47.015 12.639 52.586 1.00 63.47 190 GLY A CA 1
ATOM 1503 C C . GLY A 1 190 ? -45.962 13.330 53.464 1.00 63.47 190 GLY A C 1
ATOM 1504 O O . GLY A 1 190 ? -46.296 14.276 54.174 1.00 63.47 190 GLY A O 1
ATOM 1505 N N . GLU A 1 191 ? -44.695 12.905 53.416 1.00 62.22 191 GLU A N 1
ATOM 1506 C CA . GLU A 1 191 ? -43.612 13.445 54.262 1.00 62.22 191 GLU A CA 1
ATOM 1507 C C . GLU A 1 191 ? -42.885 14.683 53.673 1.00 62.22 191 GLU A C 1
ATOM 1509 O O . GLU A 1 191 ? -41.930 15.176 54.274 1.00 62.22 191 GLU A O 1
ATOM 1514 N N . ALA A 1 192 ? -43.305 15.221 52.516 1.00 50.03 192 ALA A N 1
ATOM 1515 C CA . ALA A 1 192 ? -42.705 16.413 51.889 1.00 50.03 192 ALA A CA 1
ATOM 1516 C C . ALA A 1 192 ? -43.756 17.327 51.208 1.00 50.03 192 ALA A C 1
ATOM 1518 O O . ALA A 1 192 ? -44.786 16.816 50.761 1.00 50.03 192 ALA A O 1
ATOM 1519 N N . PRO A 1 193 ? -43.530 18.660 51.112 1.00 53.56 193 PRO A N 1
ATOM 1520 C CA . PRO A 1 193 ? -44.485 19.582 50.498 1.00 53.56 193 PRO A CA 1
ATOM 1521 C C . PRO A 1 193 ? -44.564 19.382 48.978 1.00 53.56 193 PRO A C 1
ATOM 1523 O O . PRO A 1 193 ? -43.560 19.051 48.347 1.00 53.56 193 PRO A O 1
ATOM 1526 N N . LYS A 1 194 ? -45.771 19.574 48.428 1.00 52.62 194 LYS A N 1
ATOM 1527 C CA . LYS A 1 194 ? -46.080 19.474 46.991 1.00 52.62 194 LYS A CA 1
ATOM 1528 C C . LYS A 1 194 ? -45.258 20.428 46.133 1.00 52.62 194 LYS A C 1
ATOM 1530 O O . LYS A 1 194 ? -45.076 21.586 46.570 1.00 52.62 194 LYS A O 1
#

Sequence (194 aa):
MNRKKQTYQLNAVRQPSKQAIIGMYFALLLMVLAFSLMPHIVRAAPQYNLQQVMDLAFEKNPVLGIVKAQEEAAQATLTTARSYYNPEVEMLAGPSRYRSGPSDARSNYFVGISQPLEFGDVRSARREIAESNINLAESNTAISRVDLTIRVKSAFFNVVQRQAILEISLADRQLLNQIRDRVKLRVDVGEAPK

Mean predicted aligned error: 15.28 Å

Radius of gyration: 41.27 Å; Cα contacts (8 Å, |Δi|>4): 95; chains: 1; bounding box: 88×51×119 Å

Foldseek 3Di:
DDDDDDDDDDDDDDDDDPVVVVVVVVVVVVVVVVVVPPDDPPPDDPPDDLVNLLVCCVVPPCVLVVLVVQLVVLVVQLVVLQDADDKDKDKDWDFDADPPDDGDGDIDIDIDIDGDDDDPVVSVVSNVVSVVSSVVSVVVSVVSSVVSSVVSVV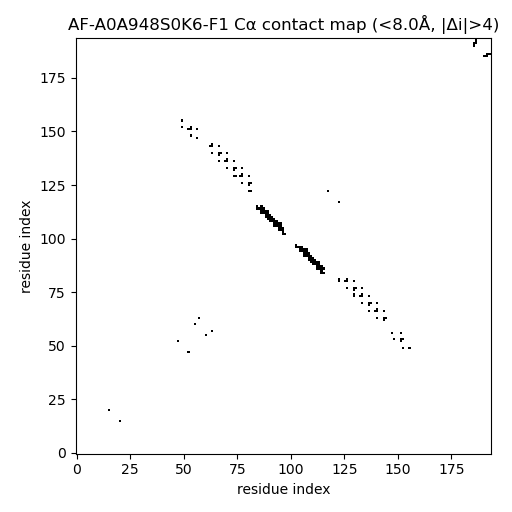VVVVVVVVVVVVVVVVVVVVVVVVVVVVVVVCVVVPVDDD

Secondary structure (DSSP, 8-state):
--------------PPPHHHHHHHHHHHHHHHHHHHTS-----PPP---HHHHHHHHHHH-HHHHHHHHHHHHHHHHHHHHHSPPPPEEEEEEEEE--SSSS---EEEEEEEEE-----HHHHHHHHHHHHHHHHHHHHHHHHHHHHHHHHHHHHHHHHHHHHHHHHHHHHHHHHHHHHHHHHHHHHHTT-S--

pLDDT: mean 85.27, std 14.73, range [40.22, 98.0]

Solvent-accessible surface area (backbone atoms only — not comparable to full-atom values): 11709 Å² total; per-residue (Å²): 139,89,82,87,84,87,77,88,82,79,85,81,80,82,77,82,56,76,68,58,54,54,51,50,53,52,52,53,52,51,49,54,51,55,61,72,66,54,81,78,80,78,72,75,78,80,84,72,51,73,64,57,52,49,53,50,46,71,74,67,41,64,67,61,56,51,39,50,51,49,32,53,49,29,50,54,45,32,57,55,39,70,49,76,79,72,70,45,77,49,76,50,73,46,78,44,76,67,94,81,64,84,88,63,80,40,79,46,76,47,78,48,76,48,67,83,85,80,59,72,68,61,44,50,51,46,33,52,54,28,53,52,47,31,56,50,31,53,49,51,40,52,50,52,54,52,52,48,53,52,51,52,53,52,53,50,51,51,52,54,52,50,53,54,53,50,52,52,54,51,52,52,52,52,51,52,50,54,51,51,54,53,51,50,52,41,48,76,73,63,81,53,87,132